Protein AF-A0A7U7B2Q6-F1 (afdb_monomer_lite)

Sequence (203 aa):
MRKTLVAILATLATSLSAAPVKAETFFMGTGMPSAMCVDVRGGGNDLILWNCHGGSNQQVSFNGYGPLMMNGRCVESQGEGQSLVVQTCDPNKKSQKWAMRGGQVNNEEGWCMDVKGQADRAGSQIIAWKCHGGTNQKFRKGQMQSVGSLPADVQQKAAAINQRLASSGGNVVAMGGANVVAMGGANVIAIGGANVIAMGGAN

Radius of gyration: 25.07 Å; chains: 1; bounding box: 52×36×100 Å

Foldseek 3Di:
DDDDDDDDDDDPPDDPPDDPDFFDKFWKFFLDPLRFTFFQPPPFWFTWGDHDDPDQRRIWGHDQWFFTDGPNFGFFAPDAPDTTTGHHDDRPDQRRIWHADPQWIATSVQWTFFFPPPPSDGPTTTHTHHDDPDRRRGIDGHGPPPLVVDPPVSVVVVVPPVADEAEACGEEEAEAPGEYEYEANYEYHYHHPYHYHYPDNYD

Secondary structure (DSSP, 8-state):
-----------------PPP-PPPEEEEEESSTT-PEEEEGGGSSBEEEE-----GGGEEE--SEEE-EETTEEEEE-STTPBEEEE---TT-GGGEEEEETTEEEETTSEEEEEGGG--STTPBEEEEE----GGG-EEEE----GGGS-HHHHHHHHTTTS-EE-TT-EEEEETT-EEEE-TT-EEEEESS-EEEE-SS--

Structure (mmCIF, N/CA/C/O backbone):
data_AF-A0A7U7B2Q6-F1
#
_entry.id   AF-A0A7U7B2Q6-F1
#
loop_
_atom_site.group_PDB
_atom_site.id
_atom_site.type_symbol
_atom_site.label_atom_id
_atom_site.label_alt_id
_atom_site.label_comp_id
_atom_site.label_asym_id
_atom_site.label_entity_id
_atom_site.label_seq_id
_atom_site.pdbx_PDB_ins_code
_atom_site.Cartn_x
_atom_site.Cartn_y
_atom_site.Cartn_z
_atom_site.occupancy
_atom_site.B_iso_or_equiv
_atom_site.auth_seq_id
_atom_site.auth_comp_id
_atom_site.auth_asym_id
_atom_site.auth_atom_id
_atom_site.pdbx_PDB_model_num
ATOM 1 N N . MET A 1 1 ? 6.693 -21.923 76.724 1.00 42.06 1 MET A N 1
ATOM 2 C CA . MET A 1 1 ? 5.647 -21.555 75.744 1.00 42.06 1 MET A CA 1
ATOM 3 C C . MET A 1 1 ? 6.329 -20.835 74.581 1.00 42.06 1 MET A C 1
ATOM 5 O O . MET A 1 1 ? 6.808 -19.725 74.769 1.00 42.06 1 MET A O 1
ATOM 9 N N . ARG A 1 2 ? 6.519 -21.511 73.438 1.00 42.12 2 ARG A N 1
ATOM 10 C CA . ARG A 1 2 ? 7.213 -20.968 72.253 1.00 42.12 2 ARG A CA 1
ATOM 11 C C . ARG A 1 2 ? 6.249 -20.058 71.480 1.00 42.12 2 ARG A C 1
ATOM 13 O O . ARG A 1 2 ? 5.172 -20.511 71.115 1.00 42.12 2 ARG A O 1
ATOM 20 N N . LYS A 1 3 ? 6.622 -18.793 71.263 1.00 43.06 3 LYS A N 1
ATOM 21 C CA . LYS A 1 3 ? 5.875 -17.849 70.417 1.00 43.06 3 LYS A CA 1
ATOM 22 C C . LYS A 1 3 ? 6.228 -18.119 68.952 1.00 43.06 3 LYS A C 1
ATOM 24 O O . LYS A 1 3 ? 7.378 -17.933 68.566 1.00 43.06 3 LYS A O 1
ATOM 29 N N . THR A 1 4 ? 5.264 -18.568 68.158 1.00 46.06 4 THR A N 1
ATOM 30 C CA . THR A 1 4 ? 5.422 -18.760 66.711 1.00 46.06 4 THR A CA 1
ATOM 31 C C . THR A 1 4 ? 5.170 -17.422 66.011 1.00 46.06 4 THR A C 1
ATOM 33 O O . THR A 1 4 ? 4.058 -16.903 66.059 1.00 46.06 4 THR A O 1
ATOM 36 N N . LEU A 1 5 ? 6.202 -16.836 65.400 1.00 45.03 5 LEU A N 1
ATOM 37 C CA . LEU A 1 5 ? 6.083 -15.672 64.518 1.00 45.03 5 LEU A CA 1
ATOM 38 C C . LEU A 1 5 ? 5.730 -16.168 63.110 1.00 45.03 5 LEU A C 1
ATOM 40 O O . LEU A 1 5 ? 6.502 -16.910 62.508 1.00 45.03 5 LEU A O 1
ATOM 44 N N . VAL A 1 6 ? 4.566 -15.772 62.596 1.00 46.66 6 VAL A N 1
ATOM 45 C CA . VAL A 1 6 ? 4.165 -15.996 61.199 1.00 46.66 6 VAL A CA 1
ATOM 46 C C . VAL A 1 6 ? 4.630 -14.789 60.387 1.00 46.66 6 VAL A C 1
ATOM 48 O O . VAL A 1 6 ? 4.131 -13.683 60.582 1.00 46.66 6 VAL A O 1
ATOM 51 N N . ALA A 1 7 ? 5.607 -14.984 59.502 1.00 45.94 7 ALA A N 1
ATOM 52 C CA . ALA A 1 7 ? 6.037 -13.966 58.550 1.00 45.94 7 ALA A CA 1
ATOM 53 C C . ALA A 1 7 ? 5.070 -13.947 57.356 1.00 45.94 7 ALA A C 1
ATOM 55 O O . ALA A 1 7 ? 4.974 -14.922 56.612 1.00 45.94 7 ALA A O 1
ATOM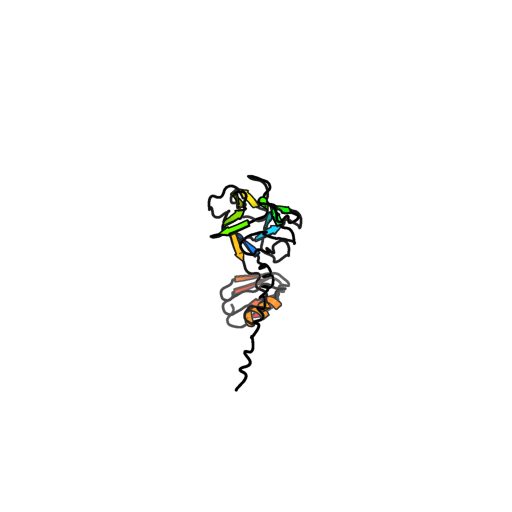 56 N N . ILE A 1 8 ? 4.343 -12.845 57.181 1.00 49.25 8 ILE A N 1
ATOM 57 C CA . ILE A 1 8 ? 3.495 -12.607 56.010 1.00 49.25 8 ILE A CA 1
ATOM 58 C C . ILE A 1 8 ? 4.410 -12.120 54.878 1.00 49.25 8 ILE A C 1
ATOM 60 O O . ILE A 1 8 ? 4.886 -10.986 54.911 1.00 49.25 8 ILE A O 1
ATOM 64 N N . LEU A 1 9 ? 4.686 -12.977 53.889 1.00 46.19 9 LEU A N 1
ATOM 65 C CA . LEU A 1 9 ? 5.336 -12.565 52.642 1.00 46.19 9 LEU A CA 1
ATOM 66 C C . LEU A 1 9 ? 4.317 -11.817 51.772 1.00 46.19 9 LEU A C 1
ATOM 68 O O . LEU A 1 9 ? 3.414 -12.427 51.203 1.00 46.19 9 LEU A O 1
ATOM 72 N N . ALA A 1 10 ? 4.472 -10.501 51.641 1.00 52.06 10 ALA A N 1
ATOM 73 C CA . ALA A 1 10 ? 3.787 -9.731 50.609 1.00 52.06 10 ALA A CA 1
ATOM 74 C C . ALA A 1 10 ? 4.483 -9.973 49.259 1.00 52.06 10 ALA A C 1
ATOM 76 O O . ALA A 1 10 ? 5.612 -9.534 49.042 1.00 52.06 10 ALA A O 1
ATOM 77 N N . THR A 1 11 ? 3.826 -10.682 48.343 1.00 54.38 11 THR A N 1
ATOM 78 C CA . THR A 1 11 ? 4.283 -10.805 46.954 1.00 54.38 11 THR A CA 1
ATOM 79 C C . THR A 1 11 ? 4.005 -9.498 46.213 1.00 54.38 11 THR A C 1
ATOM 81 O O . THR A 1 11 ? 2.849 -9.188 45.925 1.00 54.38 11 THR A O 1
ATOM 84 N N . LEU A 1 12 ? 5.050 -8.728 45.892 1.00 54.94 12 LEU A N 1
ATOM 85 C CA . LEU A 1 12 ? 4.952 -7.638 44.920 1.00 54.94 12 LEU A CA 1
ATOM 86 C C . LEU A 1 12 ? 4.649 -8.243 43.541 1.00 54.94 12 LEU A C 1
ATOM 88 O O . LEU A 1 12 ? 5.517 -8.862 42.929 1.00 54.94 12 LEU A O 1
ATOM 92 N N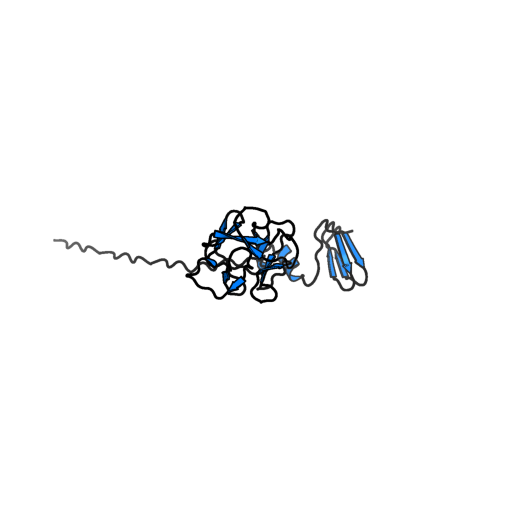 . ALA A 1 13 ? 3.429 -8.053 43.043 1.00 55.31 13 ALA A N 1
ATOM 93 C CA . ALA A 1 13 ? 3.125 -8.274 41.637 1.00 55.31 13 ALA A CA 1
ATOM 94 C C . ALA A 1 13 ? 3.753 -7.130 40.829 1.00 55.31 13 ALA A C 1
ATOM 96 O O . ALA A 1 13 ? 3.220 -6.022 40.777 1.00 55.31 13 ALA A O 1
ATOM 97 N N . THR A 1 14 ? 4.915 -7.373 40.228 1.00 50.97 14 THR A N 1
ATOM 98 C CA . THR A 1 14 ? 5.485 -6.477 39.223 1.00 50.97 14 THR A CA 1
ATOM 99 C C . THR A 1 14 ? 4.635 -6.573 37.960 1.00 50.97 14 THR A C 1
ATOM 101 O O . THR A 1 14 ? 4.609 -7.594 37.275 1.00 50.97 14 THR A O 1
ATOM 104 N N . SER A 1 15 ? 3.892 -5.511 37.648 1.00 55.03 15 SER A N 1
ATOM 105 C CA . SER A 1 15 ? 3.200 -5.396 36.370 1.00 55.03 15 SER A CA 1
ATOM 106 C C . SER A 1 15 ? 4.241 -5.327 35.248 1.00 55.03 15 SER A C 1
ATOM 108 O O . SER A 1 15 ? 4.988 -4.356 35.126 1.00 55.03 15 SER A O 1
ATOM 110 N N . LEU A 1 16 ? 4.306 -6.363 34.407 1.00 52.38 16 LEU A N 1
ATOM 111 C CA . LEU A 1 16 ? 5.013 -6.276 33.131 1.00 52.38 16 LEU A CA 1
ATOM 112 C C . LEU A 1 16 ? 4.216 -5.331 32.224 1.00 52.38 16 LEU A C 1
ATOM 114 O O . LEU A 1 16 ? 3.265 -5.740 31.561 1.00 52.38 16 LEU A O 1
ATOM 118 N N . SER A 1 17 ? 4.591 -4.053 32.195 1.00 51.62 17 SER A N 1
ATOM 119 C CA . SER A 1 17 ? 4.166 -3.162 31.120 1.00 51.62 17 SER A CA 1
ATOM 120 C C . SER A 1 17 ? 4.875 -3.615 29.847 1.00 51.62 17 SER A C 1
ATOM 122 O O . SER A 1 17 ? 6.081 -3.412 29.704 1.00 51.62 17 SER A O 1
ATOM 124 N N . ALA A 1 18 ? 4.147 -4.248 28.926 1.00 50.91 18 ALA A N 1
ATOM 125 C CA . ALA A 1 18 ? 4.669 -4.518 27.594 1.00 50.91 18 ALA A CA 1
ATOM 126 C C . ALA A 1 18 ? 5.055 -3.177 26.954 1.00 50.91 18 ALA A C 1
ATOM 128 O O . ALA A 1 18 ? 4.214 -2.286 26.813 1.00 50.91 18 ALA A O 1
ATOM 129 N N . ALA A 1 19 ? 6.333 -3.008 26.609 1.00 48.50 19 ALA A N 1
ATOM 130 C CA . ALA A 1 19 ? 6.756 -1.874 25.802 1.00 48.50 19 ALA A CA 1
ATOM 131 C C . ALA A 1 19 ? 5.915 -1.850 24.511 1.00 48.50 19 ALA A C 1
ATOM 133 O O . ALA A 1 19 ? 5.613 -2.922 23.974 1.00 48.50 19 ALA A O 1
ATOM 134 N N . PRO A 1 20 ? 5.517 -0.670 24.003 1.00 52.53 20 PRO A N 1
ATOM 135 C CA . PRO A 1 20 ? 4.779 -0.602 22.753 1.00 52.53 20 PRO A CA 1
ATOM 1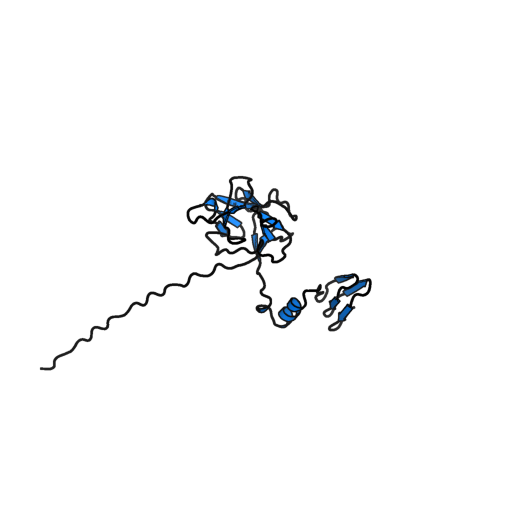36 C C . PRO A 1 20 ? 5.612 -1.274 21.658 1.00 52.53 20 PRO A C 1
ATOM 138 O O . PRO A 1 20 ? 6.744 -0.867 21.390 1.00 52.53 20 PRO A O 1
ATOM 141 N N . VAL A 1 21 ? 5.066 -2.329 21.046 1.00 52.72 21 VAL A N 1
ATOM 142 C CA . VAL A 1 21 ? 5.698 -2.977 19.895 1.00 52.72 21 VAL A CA 1
ATOM 143 C C . VAL A 1 21 ? 5.775 -1.925 18.796 1.00 52.72 21 VAL A C 1
ATOM 145 O O . VAL A 1 21 ? 4.751 -1.470 18.285 1.00 52.72 21 VAL A O 1
ATOM 148 N N . LYS A 1 22 ? 6.993 -1.486 18.474 1.00 55.16 22 LYS A N 1
ATOM 149 C CA . LYS A 1 22 ? 7.236 -0.536 17.390 1.00 55.16 22 LYS A CA 1
ATOM 150 C C . LYS A 1 22 ? 6.683 -1.155 16.105 1.00 55.16 22 LYS A C 1
ATOM 152 O O . LYS A 1 22 ? 7.067 -2.268 15.757 1.00 55.16 22 LYS A O 1
ATOM 157 N N . ALA A 1 23 ? 5.764 -0.460 15.437 1.00 63.53 23 ALA A N 1
ATOM 158 C CA . ALA A 1 23 ? 5.159 -0.963 14.211 1.00 63.53 23 ALA A CA 1
ATOM 159 C C . ALA A 1 23 ? 6.249 -1.267 13.169 1.00 63.53 23 ALA A C 1
ATOM 161 O O . ALA A 1 23 ? 7.145 -0.451 12.939 1.00 63.53 23 ALA A O 1
ATOM 162 N N . GLU A 1 24 ? 6.174 -2.456 12.571 1.00 68.69 24 GLU A N 1
ATOM 163 C CA . GLU A 1 24 ? 7.106 -2.906 11.539 1.00 68.69 24 GLU A CA 1
ATOM 164 C C . GLU A 1 24 ? 7.048 -1.949 10.342 1.00 68.69 24 GLU A C 1
ATOM 166 O O . GLU A 1 24 ? 5.960 -1.682 9.824 1.00 68.69 24 GLU A O 1
ATOM 171 N N . THR A 1 25 ? 8.209 -1.441 9.915 1.00 77.94 25 THR A N 1
ATOM 172 C CA . THR A 1 25 ? 8.339 -0.644 8.691 1.00 77.94 25 THR A CA 1
ATOM 173 C C . THR A 1 25 ? 8.780 -1.536 7.536 1.00 77.94 25 THR A C 1
ATOM 175 O O . THR A 1 25 ? 9.808 -2.207 7.625 1.00 77.94 25 THR A O 1
ATOM 178 N N . PHE A 1 26 ? 8.027 -1.527 6.441 1.00 83.94 26 PHE A N 1
ATOM 179 C CA . PHE A 1 26 ? 8.250 -2.369 5.267 1.00 83.94 26 PHE A CA 1
ATOM 180 C C . PHE A 1 26 ? 7.765 -1.664 3.987 1.00 83.94 26 PHE A C 1
ATOM 182 O O . PHE A 1 26 ? 7.088 -0.641 4.053 1.00 83.94 26 PHE A O 1
ATOM 189 N N . PHE A 1 27 ? 8.084 -2.204 2.811 1.00 86.31 27 PHE A N 1
ATOM 190 C CA . PHE A 1 27 ? 7.482 -1.768 1.546 1.00 86.31 27 PHE A CA 1
ATOM 191 C C . PHE A 1 27 ? 6.239 -2.591 1.257 1.00 86.31 27 PHE A C 1
ATOM 193 O O . PHE A 1 27 ? 6.279 -3.811 1.355 1.00 86.31 27 PHE A O 1
ATOM 200 N N . MET A 1 28 ? 5.133 -1.978 0.856 1.00 92.75 28 MET A N 1
ATOM 201 C CA . MET A 1 28 ? 3.96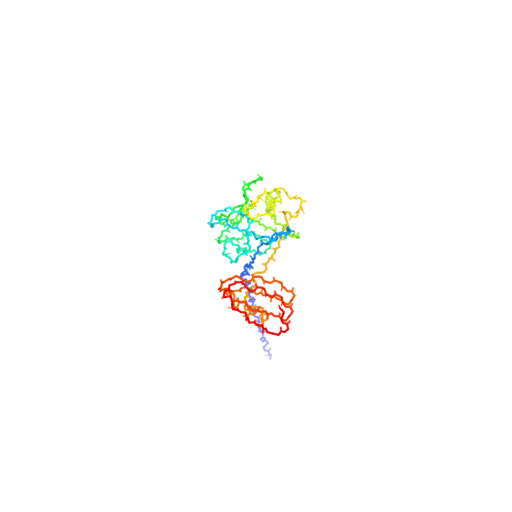6 -2.749 0.430 1.00 92.75 28 MET A CA 1
ATOM 202 C C . MET A 1 28 ? 3.985 -2.916 -1.086 1.00 92.75 28 MET A C 1
ATOM 204 O O . MET A 1 28 ? 3.737 -1.961 -1.810 1.00 92.75 28 MET A O 1
ATOM 208 N N . GLY A 1 29 ? 4.288 -4.121 -1.565 1.00 91.56 29 GLY A N 1
ATOM 209 C CA . GLY A 1 29 ? 4.257 -4.449 -2.992 1.00 91.56 29 GLY A CA 1
ATOM 210 C C . GLY A 1 29 ? 2.905 -5.018 -3.412 1.00 91.56 29 GLY A C 1
ATOM 211 O O . GLY A 1 29 ? 2.234 -5.671 -2.607 1.00 91.56 29 GLY A O 1
ATOM 212 N N . THR A 1 30 ? 2.513 -4.838 -4.671 1.00 92.94 30 THR A N 1
ATOM 213 C CA . THR A 1 30 ? 1.331 -5.517 -5.221 1.00 92.94 30 THR A CA 1
ATOM 214 C C . THR A 1 30 ? 1.578 -7.019 -5.400 1.00 92.94 30 THR A C 1
ATOM 216 O O . THR A 1 30 ? 2.711 -7.504 -5.528 1.00 92.94 30 THR A O 1
ATOM 219 N N . GLY A 1 31 ? 0.486 -7.778 -5.412 1.00 86.00 31 GLY A N 1
ATOM 220 C CA . GLY A 1 31 ? 0.419 -9.175 -5.833 1.00 86.00 31 GLY A CA 1
ATOM 221 C C . GLY A 1 31 ? 0.223 -9.340 -7.343 1.00 86.00 31 GLY A C 1
ATOM 222 O O . GLY A 1 31 ? -0.025 -10.453 -7.795 1.00 86.00 31 GLY A O 1
ATOM 223 N N . MET A 1 32 ? 0.307 -8.252 -8.115 1.00 87.75 32 MET A N 1
ATOM 224 C CA . MET A 1 32 ? 0.298 -8.275 -9.579 1.00 87.75 32 MET A CA 1
ATOM 225 C C . MET A 1 32 ? 1.718 -8.512 -10.130 1.00 87.75 32 MET A C 1
ATOM 227 O O . MET A 1 32 ? 2.687 -8.348 -9.379 1.00 87.75 32 MET A O 1
ATOM 231 N N . PRO A 1 33 ? 1.868 -8.900 -11.414 1.00 82.75 33 PRO A N 1
ATOM 232 C CA . PRO A 1 33 ? 3.166 -9.239 -11.999 1.00 82.75 33 PRO A CA 1
ATOM 233 C C . PRO A 1 33 ? 4.247 -8.164 -11.852 1.00 82.75 33 PRO A C 1
ATOM 235 O O . PRO A 1 33 ? 5.398 -8.517 -11.605 1.00 82.75 33 PRO A O 1
ATOM 238 N N . SER A 1 34 ? 3.901 -6.874 -11.948 1.00 80.44 34 SER A N 1
ATOM 239 C CA . SER A 1 34 ? 4.885 -5.790 -11.799 1.00 80.44 34 SER A CA 1
ATOM 240 C C . SER A 1 34 ? 5.535 -5.727 -10.416 1.00 80.44 34 SER A C 1
ATOM 242 O O . SER A 1 34 ? 6.629 -5.179 -10.285 1.00 80.44 34 SER A O 1
ATOM 244 N N . ALA A 1 35 ? 4.849 -6.234 -9.382 1.00 84.38 35 ALA A N 1
ATOM 245 C CA . ALA A 1 35 ? 5.253 -6.139 -7.984 1.00 84.38 35 ALA A CA 1
ATOM 246 C C . ALA A 1 35 ? 5.548 -4.707 -7.486 1.00 84.38 35 ALA A C 1
ATOM 248 O O . ALA A 1 35 ? 6.254 -4.552 -6.488 1.00 84.38 35 ALA A O 1
ATOM 249 N N . MET A 1 36 ? 5.030 -3.670 -8.157 1.00 84.44 36 MET A N 1
ATOM 250 C CA . MET A 1 36 ? 5.285 -2.272 -7.791 1.00 84.44 36 MET A CA 1
ATOM 251 C C . MET A 1 36 ? 4.847 -1.947 -6.362 1.00 84.44 36 MET A C 1
ATOM 253 O O . MET A 1 36 ? 3.975 -2.602 -5.788 1.00 84.44 36 MET A O 1
ATOM 257 N N . CYS A 1 37 ? 5.445 -0.898 -5.807 1.00 93.62 37 CYS A N 1
ATOM 258 C CA . CYS A 1 37 ? 5.212 -0.471 -4.440 1.00 93.62 37 CYS A CA 1
ATOM 259 C C . CYS A 1 37 ? 4.044 0.513 -4.346 1.00 93.62 37 CYS A C 1
ATOM 261 O O . CYS A 1 37 ? 3.850 1.357 -5.222 1.00 93.62 37 CYS A O 1
ATOM 263 N N . VAL A 1 38 ? 3.297 0.416 -3.247 1.00 97.38 38 VAL A N 1
ATOM 264 C CA . VAL A 1 38 ? 2.406 1.475 -2.773 1.00 97.38 38 VAL A CA 1
ATOM 265 C C . VAL A 1 38 ? 3.262 2.692 -2.428 1.00 97.38 38 VAL A C 1
ATOM 267 O O . VAL A 1 38 ? 4.225 2.589 -1.668 1.00 97.38 38 VAL A O 1
ATOM 270 N N . ASP A 1 39 ? 2.916 3.837 -3.004 1.00 96.31 39 ASP A N 1
ATOM 271 C CA . ASP A 1 39 ? 3.691 5.073 -2.945 1.00 96.31 39 ASP A CA 1
ATOM 272 C C . ASP A 1 39 ? 2.756 6.270 -2.729 1.00 96.31 39 ASP A C 1
ATOM 274 O O . ASP A 1 39 ? 1.701 6.368 -3.360 1.00 96.31 39 ASP A O 1
ATOM 278 N N . VAL A 1 40 ? 3.137 7.185 -1.837 1.00 97.94 40 VAL A N 1
ATOM 279 C CA . VAL A 1 40 ? 2.487 8.493 -1.707 1.00 97.94 40 VAL A CA 1
ATOM 280 C C . VAL A 1 40 ? 3.039 9.430 -2.780 1.00 97.94 40 VAL A C 1
ATOM 282 O O . VAL A 1 40 ? 4.180 9.901 -2.683 1.00 97.94 40 VAL A O 1
ATOM 285 N N . ARG A 1 41 ? 2.204 9.747 -3.778 1.00 95.62 41 ARG A N 1
ATOM 286 C CA . ARG A 1 41 ? 2.589 10.495 -4.983 1.00 95.62 41 ARG A CA 1
ATOM 287 C C . ARG A 1 41 ? 3.259 11.822 -4.629 1.00 95.62 41 ARG A C 1
ATOM 289 O O . ARG A 1 41 ? 2.596 12.745 -4.162 1.00 95.62 41 ARG A O 1
ATOM 296 N N . GLY A 1 42 ? 4.557 11.941 -4.917 1.00 85.00 42 GLY A N 1
ATOM 297 C CA . GLY A 1 42 ? 5.305 13.204 -4.823 1.00 85.00 42 GLY A CA 1
ATOM 298 C C . GLY A 1 42 ? 5.233 13.891 -3.453 1.00 85.00 42 GLY A C 1
ATOM 299 O O . GLY A 1 42 ? 5.322 15.112 -3.392 1.00 85.00 42 GLY A O 1
ATOM 300 N N . GLY A 1 43 ? 5.001 13.138 -2.370 1.00 77.25 43 GLY A N 1
ATOM 301 C CA . GLY A 1 43 ? 4.798 13.700 -1.028 1.00 77.25 43 GLY A CA 1
ATOM 302 C C . GLY A 1 43 ? 3.448 14.400 -0.811 1.00 77.25 43 GLY A C 1
ATOM 303 O O . GLY A 1 43 ? 3.259 15.030 0.227 1.00 77.25 43 GLY A O 1
ATOM 304 N N . GLY A 1 44 ? 2.517 14.290 -1.763 1.00 92.69 44 GLY A N 1
ATOM 305 C CA . GLY A 1 44 ? 1.131 14.729 -1.623 1.00 92.69 44 GLY A CA 1
ATOM 306 C C . GLY A 1 44 ? 0.311 13.791 -0.733 1.00 92.69 44 GLY A C 1
ATOM 307 O O . GLY A 1 44 ? 0.807 13.242 0.249 1.00 92.69 44 GLY A O 1
ATOM 308 N N . ASN A 1 45 ? -0.966 13.608 -1.075 1.00 97.00 45 ASN A N 1
ATOM 309 C CA . ASN A 1 45 ? -1.868 12.766 -0.286 1.00 97.00 45 ASN A CA 1
ATOM 310 C C . ASN A 1 45 ? -2.223 11.450 -0.982 1.00 97.00 45 ASN A C 1
ATOM 312 O O . ASN A 1 45 ? -2.464 10.473 -0.290 1.00 97.00 45 ASN A O 1
ATOM 316 N N . ASP A 1 46 ? -2.265 11.396 -2.313 1.00 97.69 46 ASP A N 1
ATOM 317 C CA . ASP A 1 46 ? -2.756 10.220 -3.041 1.00 97.69 46 ASP A CA 1
ATOM 318 C C . ASP A 1 46 ? -1.796 9.029 -3.004 1.00 97.69 46 ASP A C 1
ATOM 320 O O . ASP A 1 46 ? -0.591 9.176 -3.232 1.00 97.69 46 ASP A O 1
ATOM 324 N N . LEU A 1 47 ? -2.361 7.835 -2.817 1.00 98.44 47 LEU A N 1
ATOM 325 C CA . LEU A 1 47 ? -1.660 6.573 -3.014 1.00 98.44 47 LEU A CA 1
ATOM 326 C C . LEU A 1 47 ? -1.700 6.145 -4.486 1.00 98.44 47 LEU A C 1
ATOM 328 O O . LEU A 1 47 ? -2.747 6.121 -5.142 1.00 98.44 47 LEU A O 1
ATOM 332 N N . ILE A 1 48 ? -0.541 5.736 -4.987 1.00 98.38 48 ILE A N 1
ATOM 333 C CA . ILE A 1 48 ? -0.347 5.196 -6.331 1.00 98.38 48 ILE A CA 1
ATOM 334 C C . ILE A 1 48 ? 0.551 3.962 -6.305 1.00 98.38 48 ILE A C 1
ATOM 336 O O . ILE A 1 48 ? 1.208 3.670 -5.308 1.00 98.38 48 ILE A O 1
ATOM 340 N N . LEU A 1 49 ? 0.620 3.268 -7.439 1.00 96.81 49 LEU A N 1
ATOM 341 C CA . LEU A 1 49 ? 1.728 2.374 -7.740 1.00 96.81 49 LEU A CA 1
ATOM 342 C C . LEU A 1 49 ? 2.922 3.144 -8.275 1.00 96.81 49 LEU A C 1
ATOM 344 O O . LEU A 1 49 ? 2.785 3.974 -9.178 1.00 96.81 49 LEU A O 1
ATOM 348 N N . TRP A 1 50 ? 4.102 2.807 -7.778 1.00 92.94 50 TRP A N 1
ATOM 349 C CA . TRP A 1 50 ? 5.350 3.320 -8.313 1.00 92.94 50 TRP A CA 1
ATOM 350 C C . TRP A 1 50 ? 6.473 2.291 -8.204 1.00 92.94 50 TRP A C 1
ATOM 352 O O . TRP A 1 50 ? 6.400 1.331 -7.432 1.00 92.94 50 TRP A O 1
ATOM 362 N N . ASN A 1 51 ? 7.531 2.494 -8.987 1.00 84.88 51 ASN A N 1
ATOM 363 C CA . ASN A 1 51 ? 8.734 1.675 -8.890 1.00 84.88 51 ASN A CA 1
ATOM 364 C C . ASN A 1 51 ? 9.269 1.728 -7.457 1.00 84.88 51 ASN A C 1
ATOM 366 O O . ASN A 1 51 ? 9.405 2.812 -6.893 1.00 84.88 51 ASN A O 1
ATOM 370 N N . CYS A 1 52 ? 9.581 0.574 -6.877 1.00 83.06 52 CYS A N 1
ATOM 371 C CA . CYS A 1 52 ? 10.157 0.504 -5.541 1.00 83.06 52 CYS A CA 1
ATOM 372 C C . CYS A 1 52 ? 11.550 1.156 -5.541 1.00 83.06 52 CYS A C 1
ATOM 374 O O . CYS A 1 52 ? 12.431 0.719 -6.280 1.00 83.06 52 CYS A O 1
ATOM 376 N N . HIS A 1 53 ? 11.749 2.206 -4.744 1.00 77.62 53 HIS A N 1
ATOM 377 C CA . HIS A 1 53 ? 13.001 2.981 -4.692 1.00 77.62 53 HIS A CA 1
ATOM 378 C C . HIS A 1 53 ? 13.510 3.251 -3.276 1.00 77.62 53 HIS A C 1
ATOM 380 O O . HIS A 1 53 ? 14.626 3.731 -3.110 1.00 77.62 53 HIS A O 1
ATOM 386 N N . GLY A 1 54 ? 12.735 2.913 -2.249 1.00 78.12 54 GLY A N 1
ATOM 387 C CA . GLY A 1 54 ? 13.200 2.981 -0.867 1.00 78.12 54 GLY A CA 1
ATOM 388 C C . GLY A 1 54 ? 12.918 4.286 -0.128 1.00 78.12 54 GLY A C 1
ATOM 389 O O . GLY A 1 54 ? 13.133 4.365 1.086 1.00 78.12 54 GLY A O 1
ATOM 390 N N . GLY A 1 55 ? 12.404 5.295 -0.831 1.00 79.06 55 GLY A N 1
ATOM 391 C CA . GLY A 1 55 ? 12.044 6.583 -0.251 1.00 79.06 55 GLY A CA 1
ATOM 392 C C . GLY A 1 55 ? 10.995 6.464 0.855 1.00 79.06 55 GLY A C 1
ATOM 393 O O . GLY A 1 55 ? 10.193 5.528 0.893 1.00 79.06 55 GLY A O 1
ATOM 394 N N . SER A 1 56 ? 10.986 7.438 1.767 1.00 84.06 56 SER A N 1
ATOM 395 C CA . SER A 1 56 ? 10.071 7.464 2.918 1.00 84.06 56 SER A CA 1
ATOM 396 C C . SER A 1 56 ? 8.595 7.416 2.514 1.00 84.06 56 SER A C 1
ATOM 398 O O . SER A 1 56 ? 7.780 6.840 3.231 1.00 84.06 56 SER A O 1
ATOM 400 N N . ASN A 1 57 ? 8.263 7.933 1.329 1.00 85.38 57 ASN A N 1
ATOM 401 C CA . ASN A 1 57 ? 6.922 7.905 0.748 1.00 85.38 57 ASN A CA 1
ATOM 402 C C . ASN A 1 57 ? 6.466 6.513 0.270 1.00 85.38 57 ASN A C 1
ATOM 404 O O . ASN A 1 57 ? 5.331 6.388 -0.174 1.00 85.38 57 ASN A O 1
ATOM 408 N N . GLN A 1 58 ? 7.307 5.480 0.380 1.00 92.12 58 GLN A N 1
ATOM 409 C CA . GLN A 1 58 ? 6.960 4.069 0.147 1.00 92.12 58 GLN A CA 1
ATOM 410 C C . GLN A 1 58 ? 7.057 3.214 1.415 1.00 92.12 58 GLN A C 1
ATOM 412 O O . GLN A 1 58 ? 6.744 2.022 1.396 1.00 92.12 58 GLN A O 1
ATOM 417 N N . GLN A 1 59 ? 7.514 3.803 2.521 1.00 89.38 59 GLN A N 1
ATOM 418 C CA . GLN A 1 59 ? 7.689 3.095 3.780 1.00 89.38 59 GLN A CA 1
ATOM 419 C C . GLN A 1 59 ? 6.350 3.017 4.507 1.00 89.38 59 GLN A C 1
ATOM 421 O O . GLN A 1 59 ? 5.806 4.023 4.966 1.00 89.38 59 GLN A O 1
ATOM 426 N N . VAL A 1 60 ? 5.827 1.800 4.609 1.00 92.88 60 VAL A N 1
ATOM 427 C CA . VAL A 1 60 ? 4.595 1.480 5.322 1.00 92.88 60 VAL A CA 1
ATOM 428 C C . VAL A 1 60 ? 4.942 1.039 6.733 1.00 92.88 60 VAL A C 1
ATOM 430 O O . VAL A 1 60 ? 5.727 0.115 6.913 1.00 92.88 60 VAL A O 1
ATOM 433 N N . SER A 1 61 ? 4.328 1.667 7.730 1.00 91.88 61 SER A N 1
ATOM 434 C CA . SER A 1 61 ? 4.368 1.230 9.122 1.00 91.88 61 SER A CA 1
ATOM 435 C C . SER A 1 61 ? 3.010 0.653 9.505 1.00 91.88 61 SER A C 1
ATOM 437 O O . SER A 1 61 ? 2.002 1.364 9.484 1.00 91.88 61 SER A O 1
ATOM 439 N N . PHE A 1 62 ? 2.957 -0.652 9.784 1.00 92.00 62 PHE A N 1
ATOM 440 C CA . PHE A 1 62 ? 1.686 -1.339 10.023 1.00 92.00 62 PHE A CA 1
ATOM 441 C C . PHE A 1 62 ? 1.841 -2.627 10.840 1.00 92.00 62 PHE A C 1
ATOM 443 O O . PHE A 1 62 ? 2.604 -3.524 10.482 1.00 92.00 62 PHE A O 1
ATOM 450 N N . ASN A 1 63 ? 1.048 -2.763 11.906 1.00 85.94 63 ASN A N 1
ATOM 451 C CA . ASN A 1 63 ? 1.121 -3.891 12.842 1.00 85.94 63 ASN A CA 1
ATOM 452 C C . ASN A 1 63 ? 0.092 -5.006 12.549 1.00 85.94 63 ASN A C 1
ATOM 454 O O . ASN A 1 63 ? -0.367 -5.701 13.449 1.00 85.94 63 ASN A O 1
ATOM 458 N N . GLY A 1 64 ? -0.332 -5.148 11.287 1.00 86.44 64 GLY A N 1
ATOM 459 C CA . GLY A 1 64 ? -1.299 -6.166 10.842 1.00 86.44 64 GLY A CA 1
ATOM 460 C C . GLY A 1 64 ? -2.771 -5.808 11.085 1.00 86.44 64 GLY A C 1
ATOM 461 O O . GLY A 1 64 ? -3.635 -6.250 10.324 1.00 86.44 64 GLY A O 1
ATOM 462 N N . TYR A 1 65 ? -3.042 -4.962 12.080 1.00 93.62 65 TYR A N 1
ATOM 463 C CA . TYR A 1 65 ? -4.324 -4.300 12.303 1.00 93.62 65 TYR A CA 1
ATOM 464 C C . TYR A 1 65 ? -4.125 -2.886 12.880 1.00 93.62 65 TYR A C 1
ATOM 466 O O . TYR A 1 65 ? -3.162 -2.643 13.609 1.00 93.62 65 TYR A O 1
ATOM 474 N N . GLY A 1 66 ? -5.042 -1.967 12.568 1.00 95.25 66 GLY A N 1
ATOM 475 C CA . GLY A 1 66 ? -5.054 -0.592 13.071 1.00 95.25 66 GLY A CA 1
ATOM 476 C C . GLY A 1 66 ? -4.630 0.428 12.007 1.00 95.25 66 GLY A C 1
ATOM 477 O O . GLY A 1 66 ? -4.907 0.213 10.826 1.00 95.25 66 GLY A O 1
ATOM 478 N N . PRO A 1 67 ? -3.996 1.552 12.384 1.00 96.50 67 PRO A N 1
ATOM 479 C CA . PRO A 1 67 ? -3.563 2.549 11.412 1.00 96.50 67 PRO A CA 1
ATOM 480 C C . PRO A 1 67 ? -2.441 2.000 10.526 1.00 96.50 67 PRO A C 1
ATOM 482 O O . PRO A 1 67 ? -1.385 1.599 11.017 1.00 96.50 67 PRO A O 1
ATOM 485 N N . LEU A 1 68 ? -2.664 2.008 9.212 1.00 96.88 68 LEU A N 1
ATOM 486 C CA . LEU A 1 68 ? -1.622 1.796 8.209 1.00 96.88 68 LEU A CA 1
ATOM 487 C C . LEU A 1 68 ? -1.017 3.158 7.886 1.00 96.88 68 LEU A C 1
ATOM 489 O O . LEU A 1 68 ? -1.718 4.036 7.383 1.00 96.88 68 LEU A O 1
ATOM 493 N N . MET A 1 69 ? 0.261 3.353 8.209 1.00 96.06 69 MET A N 1
ATOM 494 C CA . MET A 1 69 ? 0.895 4.668 8.133 1.00 96.06 69 MET A CA 1
ATOM 495 C C . MET A 1 69 ? 1.940 4.756 7.025 1.00 96.06 69 MET A C 1
ATOM 497 O O . MET A 1 69 ? 2.730 3.835 6.840 1.00 96.06 69 MET A O 1
ATOM 501 N N . MET A 1 70 ? 1.985 5.899 6.346 1.00 95.19 70 MET A N 1
ATOM 502 C CA . MET A 1 70 ? 3.018 6.284 5.379 1.00 95.19 70 MET A CA 1
ATOM 503 C C . MET A 1 70 ? 3.323 7.774 5.563 1.00 95.19 70 MET A C 1
ATOM 505 O O . MET A 1 70 ? 2.407 8.562 5.787 1.00 95.19 70 MET A O 1
ATOM 509 N N . ASN A 1 71 ? 4.597 8.182 5.510 1.00 90.19 71 ASN A N 1
ATOM 510 C CA . ASN A 1 71 ? 5.014 9.571 5.788 1.00 90.19 71 ASN A CA 1
ATOM 511 C C . ASN A 1 71 ? 4.472 10.142 7.122 1.00 90.19 71 ASN A C 1
ATOM 513 O O . ASN A 1 71 ? 4.136 11.321 7.215 1.00 90.19 71 ASN A O 1
ATOM 517 N N . GLY A 1 72 ? 4.338 9.305 8.158 1.00 91.56 72 GLY A N 1
ATOM 518 C CA . GLY A 1 72 ? 3.795 9.719 9.463 1.00 91.56 72 GLY A CA 1
ATOM 519 C C . GLY A 1 72 ? 2.296 10.052 9.462 1.00 91.56 72 GLY A C 1
ATOM 520 O O . GLY A 1 72 ? 1.797 10.625 10.426 1.00 91.56 72 GLY A O 1
ATOM 521 N N . ARG A 1 73 ? 1.578 9.710 8.388 1.00 96.44 73 ARG A N 1
ATOM 522 C CA . ARG A 1 73 ? 0.144 9.954 8.193 1.00 96.44 73 ARG A CA 1
ATOM 523 C C . ARG A 1 73 ? -0.582 8.637 7.947 1.00 96.44 73 ARG A C 1
ATOM 525 O O . ARG A 1 73 ? 0.023 7.669 7.491 1.00 96.44 73 ARG A O 1
ATOM 532 N N . CYS A 1 74 ? -1.870 8.592 8.256 1.00 98.06 74 CYS A N 1
ATOM 533 C CA . CYS A 1 74 ? -2.678 7.382 8.178 1.00 98.06 74 CYS A CA 1
ATOM 534 C C . CYS A 1 74 ? -3.354 7.272 6.817 1.00 98.06 74 CYS A C 1
ATOM 536 O O . CYS A 1 74 ? -3.947 8.237 6.340 1.00 98.06 74 CYS A O 1
ATOM 538 N N . VAL A 1 75 ? -3.283 6.094 6.203 1.00 98.50 75 VAL A N 1
ATOM 539 C CA . VAL A 1 75 ? -4.032 5.794 4.984 1.00 98.50 75 VAL A CA 1
ATOM 540 C C . VAL A 1 75 ? -5.526 5.775 5.306 1.00 98.50 75 VAL A C 1
ATOM 542 O O . VAL A 1 75 ? -5.955 5.102 6.239 1.00 98.50 75 VAL A O 1
ATOM 545 N N . GLU A 1 76 ? -6.313 6.514 4.533 1.00 98.69 76 GLU A N 1
ATOM 546 C CA . GLU A 1 76 ? -7.742 6.751 4.728 1.00 98.69 76 GLU A CA 1
ATOM 547 C C . GLU A 1 76 ? -8.508 6.479 3.424 1.00 98.69 76 GLU A C 1
ATOM 549 O O . GLU A 1 76 ? -8.107 6.938 2.349 1.00 98.69 76 GLU A O 1
ATOM 554 N N . SER A 1 77 ? -9.634 5.767 3.512 1.00 98.56 77 SER A N 1
ATOM 555 C CA . SER A 1 77 ? -10.619 5.690 2.425 1.00 98.56 77 SER A CA 1
ATOM 556 C C . SER A 1 77 ? -11.487 6.945 2.355 1.00 98.56 77 SER A C 1
ATOM 558 O O . SER A 1 77 ? -11.940 7.443 3.379 1.00 98.56 77 SER A O 1
ATOM 560 N N . GLN A 1 78 ? -11.784 7.411 1.139 1.00 97.00 78 GLN A N 1
ATOM 561 C CA . GLN A 1 78 ? -12.666 8.567 0.888 1.00 97.00 78 GLN A CA 1
ATOM 562 C C . GLN A 1 78 ? -14.044 8.167 0.316 1.00 97.00 78 GLN A C 1
ATOM 564 O O . GLN A 1 78 ? -14.798 9.018 -0.148 1.00 97.00 78 GLN A O 1
ATOM 569 N N . GLY A 1 79 ? -14.375 6.871 0.325 1.00 95.69 79 GLY A N 1
ATOM 570 C CA . GLY A 1 79 ? -15.591 6.306 -0.273 1.00 95.69 79 GLY A CA 1
ATOM 571 C C . GLY A 1 79 ? -15.325 5.486 -1.539 1.00 95.69 79 GLY A C 1
ATOM 572 O O . GLY A 1 79 ? -14.195 5.404 -2.020 1.00 95.69 79 GLY A O 1
ATOM 573 N N . GLU A 1 80 ? -16.370 4.851 -2.073 1.00 97.69 80 GLU A N 1
ATOM 574 C CA . GLU A 1 80 ? -16.255 3.919 -3.203 1.00 97.69 80 GLU A CA 1
ATOM 575 C C . GLU A 1 80 ? -15.641 4.582 -4.447 1.00 97.69 80 GLU A C 1
ATOM 577 O O . GLU A 1 80 ? -16.086 5.636 -4.904 1.00 97.69 80 GLU A O 1
ATOM 582 N N . GLY A 1 81 ? -14.607 3.957 -5.013 1.00 97.69 81 GLY A N 1
ATOM 583 C CA . GLY A 1 81 ? -13.945 4.411 -6.238 1.00 97.69 81 GLY A CA 1
ATOM 584 C C . GLY A 1 81 ? -13.017 5.616 -6.067 1.00 97.69 81 GLY A C 1
ATOM 585 O O . GLY A 1 81 ? -12.336 5.988 -7.026 1.00 97.69 81 GLY A O 1
ATOM 586 N N . GLN A 1 82 ? -12.968 6.214 -4.874 1.00 98.50 82 GLN A N 1
ATOM 587 C CA . GLN A 1 82 ? -12.094 7.343 -4.567 1.00 98.50 82 GLN A CA 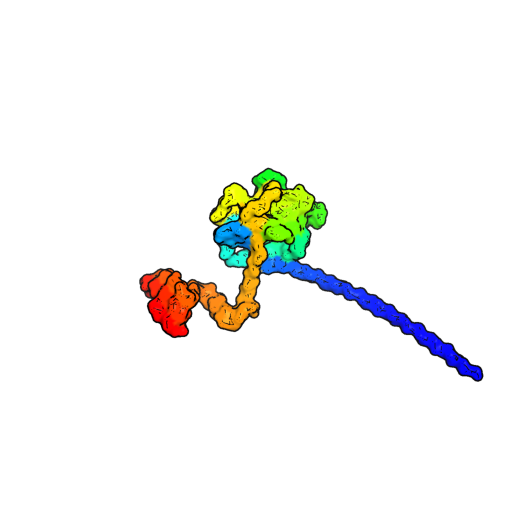1
ATOM 588 C C . GLN A 1 82 ? -10.672 6.877 -4.249 1.00 98.50 82 GLN A C 1
ATOM 590 O O . GLN A 1 82 ? -10.473 5.749 -3.790 1.00 98.50 82 GLN A O 1
ATOM 595 N N . SER A 1 83 ? -9.684 7.759 -4.463 1.00 97.81 83 SER A N 1
ATOM 596 C CA . SER A 1 83 ? -8.298 7.524 -4.034 1.00 97.81 83 SER A CA 1
ATOM 597 C C . SER A 1 83 ? -8.253 7.103 -2.569 1.00 97.81 83 SER A C 1
ATOM 599 O O . SER A 1 83 ? -8.915 7.709 -1.722 1.00 97.81 83 SER A O 1
ATOM 601 N N . LEU A 1 84 ? -7.387 6.141 -2.257 1.00 98.69 84 LEU A N 1
ATOM 602 C CA . LEU A 1 84 ? -6.824 6.101 -0.917 1.00 98.69 84 LEU A CA 1
ATOM 603 C C . LEU A 1 84 ? -5.833 7.245 -0.775 1.00 98.69 84 LEU A C 1
ATOM 605 O O . LEU A 1 84 ? -5.031 7.510 -1.673 1.00 98.69 84 LEU A O 1
ATOM 609 N N . VAL A 1 85 ? -5.895 7.915 0.366 1.00 98.50 85 VAL A N 1
ATOM 610 C CA . VAL A 1 85 ? -5.058 9.075 0.661 1.00 98.50 85 VAL A CA 1
ATOM 611 C C . VAL A 1 85 ? -4.386 8.920 2.014 1.00 98.50 85 VAL A C 1
ATOM 613 O O . VAL A 1 85 ? -4.910 8.231 2.881 1.00 98.50 85 VAL A O 1
ATOM 616 N N . VAL A 1 86 ? -3.258 9.585 2.236 1.00 98.44 86 VAL A N 1
ATOM 617 C CA . VAL A 1 86 ? -2.716 9.782 3.582 1.00 98.44 86 VAL A CA 1
ATOM 618 C C . VAL A 1 86 ? -3.304 11.037 4.224 1.00 98.44 86 VAL A C 1
ATOM 620 O O . VAL A 1 86 ? -3.315 12.115 3.629 1.00 98.44 86 VAL A O 1
ATOM 623 N N . GLN A 1 87 ? -3.786 10.911 5.459 1.00 97.88 87 GLN A N 1
ATOM 624 C CA . GLN A 1 87 ? -4.393 11.986 6.243 1.00 97.88 87 GLN A CA 1
ATOM 625 C C . GLN A 1 87 ? -3.849 12.034 7.670 1.00 97.88 87 GLN A C 1
ATOM 627 O O . GLN A 1 87 ? -3.127 11.143 8.117 1.00 97.88 87 GLN A O 1
ATOM 632 N N . THR A 1 88 ? -4.164 13.111 8.391 1.00 97.69 88 THR A N 1
ATOM 633 C CA . THR A 1 88 ? -3.897 13.180 9.833 1.00 97.69 88 THR A CA 1
ATOM 634 C C . THR A 1 88 ? -4.546 11.987 10.526 1.00 97.69 88 THR A C 1
ATOM 636 O O . THR A 1 88 ? -5.725 11.708 10.306 1.00 97.69 88 THR A O 1
ATOM 639 N N . CYS A 1 89 ? -3.766 11.277 11.336 1.00 97.94 89 CYS A N 1
ATOM 640 C CA . CYS A 1 89 ? -4.234 10.097 12.045 1.00 97.94 89 CYS A CA 1
ATOM 641 C C . CYS A 1 89 ? -5.294 10.453 13.094 1.00 97.94 89 CYS A C 1
ATOM 643 O O . CYS A 1 89 ? -5.064 11.311 13.944 1.00 97.94 89 CYS A O 1
ATOM 645 N N . ASP A 1 90 ? -6.422 9.750 13.059 1.00 97.19 90 ASP A N 1
ATOM 646 C CA . ASP A 1 90 ? -7.507 9.822 14.030 1.00 97.19 90 ASP A CA 1
ATOM 647 C C . ASP A 1 90 ? -7.825 8.397 14.527 1.00 97.19 90 ASP A C 1
ATOM 649 O O . ASP A 1 90 ? -8.315 7.564 13.757 1.00 97.19 90 ASP A O 1
ATOM 653 N N . PRO A 1 91 ? -7.574 8.085 15.813 1.00 94.31 91 PRO A N 1
ATOM 654 C CA . PRO A 1 91 ? -7.766 6.741 16.358 1.00 94.31 91 PRO A CA 1
ATOM 655 C C . PRO A 1 91 ? -9.234 6.285 16.382 1.00 94.31 91 PRO A C 1
ATOM 657 O O . PRO A 1 91 ? -9.500 5.099 16.599 1.00 94.31 91 PRO A O 1
ATOM 660 N N . ASN A 1 92 ? -10.194 7.184 16.159 1.00 96.25 92 ASN A N 1
ATOM 661 C CA . ASN A 1 92 ? -11.620 6.869 16.150 1.00 96.25 92 ASN A CA 1
ATOM 662 C C . ASN A 1 92 ? -12.173 6.639 14.736 1.00 96.25 92 ASN A C 1
ATOM 664 O O . ASN A 1 92 ? -13.279 6.111 14.597 1.00 96.25 92 ASN A O 1
ATOM 668 N N . LYS A 1 93 ? -11.416 6.968 13.681 1.00 97.69 93 LYS A N 1
ATOM 669 C CA . LYS A 1 93 ? -11.866 6.798 12.295 1.00 97.69 93 LYS A CA 1
ATOM 670 C C . LYS A 1 93 ? -11.739 5.355 11.813 1.00 97.69 93 LYS A C 1
ATOM 672 O O . LYS A 1 93 ? -10.644 4.811 11.689 1.00 97.69 93 LYS A O 1
ATOM 677 N N . LYS A 1 94 ? -12.877 4.763 11.446 1.00 98.38 94 LYS A N 1
ATOM 678 C CA . LYS A 1 94 ? -12.954 3.431 10.821 1.00 98.38 94 LYS A CA 1
ATOM 679 C C . LYS A 1 94 ? -12.292 3.392 9.441 1.00 98.38 94 LYS A C 1
ATOM 681 O O . LYS A 1 94 ? -11.610 2.420 9.124 1.00 98.38 94 LYS A O 1
ATOM 686 N N . SER A 1 95 ? -12.408 4.474 8.667 1.00 98.38 95 SER A N 1
ATOM 687 C CA . SER A 1 95 ? -11.755 4.641 7.358 1.00 98.38 95 SER A CA 1
ATOM 688 C C . SER A 1 95 ? -10.226 4.543 7.405 1.00 98.38 95 SER A C 1
ATOM 690 O O . SER A 1 95 ? -9.607 4.259 6.378 1.00 98.38 95 SER A O 1
ATOM 692 N N . GLN A 1 96 ? -9.620 4.748 8.582 1.00 98.56 96 GLN A N 1
ATOM 693 C CA . GLN A 1 96 ? -8.172 4.695 8.809 1.00 98.56 96 GLN A CA 1
ATOM 694 C C . GLN A 1 96 ? -7.683 3.400 9.471 1.00 98.56 96 GLN A C 1
ATOM 696 O O . GLN A 1 96 ? -6.480 3.220 9.665 1.00 98.56 96 GLN A O 1
ATOM 701 N N . LYS A 1 97 ? -8.591 2.490 9.836 1.00 98.25 97 LYS A N 1
ATOM 702 C CA . LYS A 1 97 ? -8.251 1.231 10.503 1.00 98.25 97 LYS A CA 1
ATOM 703 C C . LYS A 1 97 ? -8.293 0.099 9.505 1.00 98.25 97 LYS A C 1
ATOM 705 O O . LYS A 1 97 ? -9.364 -0.284 9.049 1.00 98.25 97 LYS A O 1
ATOM 710 N N . TRP A 1 98 ? -7.126 -0.444 9.202 1.00 98.25 98 TRP A N 1
ATOM 711 C CA . TRP A 1 98 ? -6.931 -1.493 8.215 1.00 98.25 98 TRP A CA 1
ATOM 712 C C . TRP A 1 98 ? -6.588 -2.812 8.894 1.00 98.25 98 TRP A C 1
ATOM 714 O O . TRP A 1 98 ? -6.015 -2.840 9.980 1.00 98.25 98 TRP A O 1
ATOM 724 N N . ALA A 1 99 ? -6.906 -3.915 8.233 1.00 97.38 99 ALA A N 1
ATOM 725 C CA . ALA A 1 99 ? -6.439 -5.256 8.533 1.00 97.38 99 ALA A CA 1
ATOM 726 C C . ALA A 1 99 ? -5.830 -5.846 7.259 1.00 97.38 99 ALA A C 1
ATOM 728 O O . ALA A 1 99 ? -6.327 -5.593 6.163 1.00 97.38 99 ALA A O 1
ATOM 729 N N . MET A 1 100 ? -4.775 -6.648 7.395 1.00 94.56 100 MET A N 1
ATOM 730 C CA . MET A 1 100 ? -4.217 -7.400 6.269 1.00 94.56 100 MET A CA 1
ATOM 731 C C . MET A 1 100 ? -4.410 -8.899 6.480 1.00 94.56 100 MET A C 1
ATOM 733 O O . MET A 1 100 ? -3.912 -9.460 7.455 1.00 94.56 100 MET A O 1
ATOM 737 N N . ARG A 1 101 ? -5.133 -9.561 5.570 1.00 92.88 101 ARG A N 1
ATOM 738 C CA . ARG A 1 101 ? -5.457 -10.996 5.647 1.00 92.88 101 ARG A CA 1
ATOM 739 C C . ARG A 1 101 ? -5.343 -11.638 4.268 1.00 92.88 101 ARG A C 1
ATOM 741 O O . ARG A 1 101 ? -5.986 -11.195 3.323 1.00 92.88 101 ARG A O 1
ATOM 748 N N . GLY A 1 102 ? -4.506 -12.671 4.125 1.00 89.69 102 GLY A N 1
ATOM 749 C CA . GLY A 1 102 ? -4.333 -13.370 2.838 1.00 89.69 102 GLY A CA 1
ATOM 750 C C . GLY A 1 102 ? -3.973 -12.428 1.675 1.00 89.69 102 GLY A C 1
ATOM 751 O O . GLY A 1 102 ? -4.506 -12.563 0.569 1.00 89.69 102 GLY A O 1
ATOM 752 N N . GLY A 1 103 ? -3.156 -11.411 1.969 1.00 93.00 103 GLY A N 1
ATOM 753 C CA . GLY A 1 103 ? -2.737 -10.354 1.046 1.00 93.00 103 GLY A CA 1
ATOM 754 C C . GLY A 1 103 ? -3.760 -9.242 0.795 1.00 93.00 103 GLY A C 1
ATOM 755 O O . GLY A 1 103 ? -3.397 -8.225 0.222 1.00 93.00 103 GLY A O 1
ATOM 756 N N . GLN A 1 104 ? -5.013 -9.384 1.220 1.00 97.25 104 GLN A N 1
ATOM 757 C CA . GLN A 1 104 ? -6.007 -8.322 1.073 1.00 97.25 104 GLN A CA 1
ATOM 758 C C . GLN A 1 104 ? -5.891 -7.327 2.229 1.00 97.25 104 GLN A C 1
ATOM 760 O O . GLN A 1 104 ? -5.735 -7.746 3.376 1.00 97.25 104 GLN A O 1
ATOM 765 N N . VAL A 1 105 ? -5.942 -6.030 1.920 1.00 98.12 105 VAL A N 1
ATOM 766 C CA . VAL A 1 105 ? -5.872 -4.936 2.899 1.00 98.12 105 VAL A CA 1
ATOM 767 C C . VAL A 1 105 ? -7.241 -4.269 2.946 1.00 98.12 105 VAL A C 1
ATOM 769 O O . VAL A 1 105 ? -7.618 -3.577 2.003 1.00 98.12 105 VAL A O 1
ATOM 772 N N . ASN A 1 106 ? -8.003 -4.528 4.006 1.00 97.88 106 ASN A N 1
ATOM 773 C CA . ASN A 1 106 ? -9.389 -4.086 4.151 1.00 97.88 106 ASN A CA 1
ATOM 774 C C . ASN A 1 106 ? -9.562 -3.204 5.388 1.00 97.88 106 ASN A C 1
ATOM 776 O O . ASN A 1 106 ? -8.952 -3.485 6.418 1.00 97.88 106 ASN A O 1
ATOM 780 N N . ASN A 1 107 ? -10.392 -2.167 5.315 1.00 98.00 107 ASN A N 1
ATOM 781 C CA . ASN A 1 107 ? -10.669 -1.311 6.463 1.00 98.00 107 ASN A CA 1
ATOM 782 C C . ASN A 1 107 ? -11.978 -1.659 7.183 1.00 98.00 107 ASN A C 1
ATOM 784 O O . ASN A 1 107 ? -12.745 -2.520 6.747 1.00 98.00 107 ASN A O 1
ATOM 788 N N . GLU A 1 108 ? -12.230 -0.987 8.306 1.00 98.00 108 GLU A N 1
ATOM 789 C CA . GLU A 1 108 ? -13.436 -1.176 9.126 1.00 98.00 108 GLU A CA 1
ATOM 790 C C . GLU A 1 108 ? -14.724 -0.608 8.503 1.00 98.00 108 GLU A C 1
ATOM 792 O O . GLU A 1 108 ? -15.808 -0.823 9.045 1.00 98.00 108 GLU A O 1
ATOM 797 N N . GLU A 1 109 ? -14.629 0.092 7.371 1.00 97.38 109 GLU A N 1
ATOM 798 C CA . GLU A 1 109 ? -15.784 0.511 6.561 1.00 97.38 109 GLU A CA 1
ATOM 799 C C . GLU A 1 109 ? -16.164 -0.529 5.496 1.00 97.38 109 GLU A C 1
ATOM 801 O O . GLU A 1 109 ? -17.175 -0.373 4.817 1.00 97.38 109 GLU A O 1
ATOM 806 N N . GLY A 1 110 ? -15.380 -1.606 5.361 1.00 96.88 110 GLY A N 1
ATOM 807 C CA . GLY A 1 110 ? -15.617 -2.674 4.389 1.00 96.88 110 GLY A CA 1
ATOM 808 C C . GLY A 1 110 ? -14.962 -2.446 3.024 1.00 96.88 110 GLY A C 1
ATOM 809 O O . GLY A 1 110 ? -15.215 -3.216 2.096 1.00 96.88 110 GLY A O 1
ATOM 810 N N . TRP A 1 111 ? -14.109 -1.428 2.887 1.00 98.56 111 TRP A N 1
ATOM 811 C CA . TRP A 1 111 ? -13.357 -1.169 1.661 1.00 98.56 111 TRP A CA 1
ATOM 812 C C . TRP A 1 111 ? -12.054 -1.951 1.624 1.00 98.56 111 TRP A C 1
ATOM 814 O O . TRP A 1 111 ? -11.362 -2.085 2.631 1.00 98.56 111 TRP A O 1
ATOM 824 N N . CYS A 1 112 ? -11.686 -2.402 0.431 1.00 98.56 112 CYS A N 1
ATOM 825 C CA . CYS A 1 112 ? -10.381 -2.954 0.127 1.00 98.56 112 CYS A CA 1
ATOM 826 C C . CYS A 1 112 ? -9.510 -1.925 -0.594 1.00 98.56 112 CYS A C 1
ATOM 828 O O . CYS A 1 112 ? -9.994 -1.174 -1.442 1.00 98.56 112 CYS A O 1
ATOM 830 N N . MET A 1 113 ? -8.215 -1.933 -0.278 1.00 98.75 113 MET A N 1
ATOM 831 C CA . MET A 1 113 ? -7.193 -1.328 -1.122 1.00 98.75 113 MET A CA 1
ATOM 832 C C . MET A 1 113 ? -7.199 -2.041 -2.476 1.00 98.75 113 MET A C 1
ATOM 834 O O . MET A 1 113 ? -7.114 -3.269 -2.530 1.00 98.75 113 MET A O 1
ATOM 838 N N . ASP A 1 114 ? -7.333 -1.283 -3.559 1.00 98.75 114 ASP A N 1
ATOM 839 C CA . ASP A 1 114 ? -7.506 -1.820 -4.908 1.00 98.75 114 ASP A CA 1
ATOM 840 C C . ASP A 1 114 ? -6.750 -0.955 -5.918 1.00 98.75 114 ASP A C 1
ATOM 842 O O . ASP A 1 114 ? -6.849 0.271 -5.896 1.00 98.75 114 ASP A O 1
ATOM 846 N N . VAL A 1 115 ? -5.977 -1.576 -6.807 1.00 98.75 115 VAL A N 1
ATOM 847 C CA . VAL A 1 115 ? -5.386 -0.858 -7.940 1.00 98.75 115 VAL A CA 1
ATOM 848 C C . VAL A 1 115 ? -6.438 -0.696 -9.030 1.00 98.75 115 VAL A C 1
ATOM 850 O O . VAL A 1 115 ? -6.849 -1.672 -9.668 1.00 98.75 115 VAL A O 1
ATOM 853 N N . LYS A 1 116 ? -6.828 0.559 -9.273 1.00 98.50 116 LYS A N 1
ATOM 854 C CA . LYS A 1 116 ? -7.944 0.929 -10.145 1.00 98.50 116 LYS A CA 1
ATOM 855 C C . LYS A 1 116 ? -7.821 0.289 -11.526 1.00 98.50 116 LYS A C 1
ATOM 857 O O . LYS A 1 116 ? -6.848 0.512 -12.248 1.00 98.50 116 LYS A O 1
ATOM 862 N N . GLY A 1 117 ? -8.844 -0.479 -11.897 1.00 97.69 117 GLY A N 1
ATOM 863 C CA . GLY A 1 117 ? -8.936 -1.130 -13.205 1.00 97.69 117 GLY A CA 1
ATOM 864 C C . GLY A 1 117 ? -7.824 -2.144 -13.477 1.00 97.69 117 GLY A C 1
ATOM 865 O O . GLY A 1 117 ? -7.547 -2.410 -14.642 1.00 97.69 117 GLY A O 1
ATOM 866 N N . GLN A 1 118 ? -7.155 -2.657 -12.433 1.00 96.31 118 GLN A N 1
ATOM 867 C CA . GLN A 1 118 ? -6.019 -3.575 -12.559 1.00 96.31 118 GLN A CA 1
ATOM 868 C C . GLN A 1 118 ? -4.891 -3.002 -13.443 1.00 96.31 118 GLN A C 1
ATOM 870 O O . GLN A 1 118 ? -4.152 -3.727 -14.107 1.00 96.31 118 GLN A O 1
ATOM 875 N N . ALA A 1 119 ? -4.752 -1.674 -13.465 1.00 97.19 119 ALA A N 1
ATOM 876 C CA . ALA A 1 119 ? -3.709 -1.006 -14.224 1.00 97.19 119 ALA A CA 1
ATOM 877 C C . ALA A 1 119 ? -2.336 -1.290 -13.588 1.00 97.19 119 ALA A C 1
ATOM 879 O O . ALA A 1 119 ? -1.926 -0.645 -12.626 1.00 97.19 119 ALA A O 1
ATOM 880 N N . ASP A 1 120 ? -1.615 -2.272 -14.125 1.00 91.38 120 ASP A N 1
ATOM 881 C CA . ASP A 1 120 ? -0.332 -2.727 -13.582 1.00 91.38 120 ASP A CA 1
ATOM 882 C C . ASP A 1 120 ? 0.856 -1.918 -14.138 1.00 91.38 120 ASP A C 1
ATOM 884 O O . ASP A 1 120 ? 1.757 -2.441 -14.789 1.00 91.38 120 ASP A O 1
ATOM 888 N N . ARG A 1 121 ? 0.826 -0.594 -13.938 1.00 91.31 121 ARG A N 1
ATOM 889 C CA . ARG A 1 121 ? 1.873 0.345 -14.394 1.00 91.31 121 ARG A CA 1
ATOM 890 C C . ARG A 1 121 ? 2.102 1.500 -13.418 1.00 91.31 121 ARG A C 1
ATOM 892 O O . ARG A 1 121 ? 1.206 1.836 -12.641 1.00 91.31 121 ARG A O 1
ATOM 899 N N . ALA A 1 122 ? 3.272 2.132 -13.481 1.00 90.19 122 ALA A N 1
ATOM 900 C CA . ALA A 1 122 ? 3.606 3.271 -12.629 1.00 90.19 122 ALA A CA 1
ATOM 901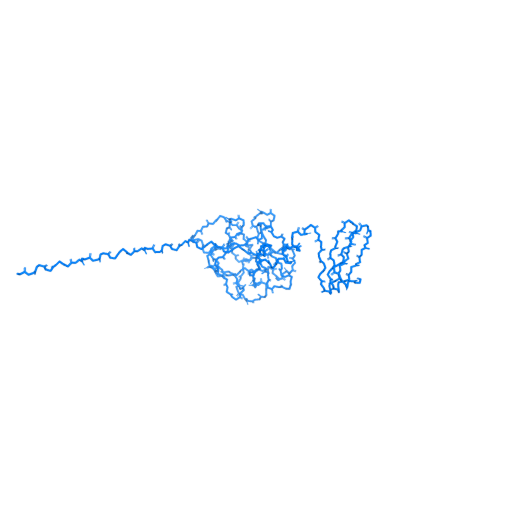 C C . ALA A 1 122 ? 2.587 4.415 -12.784 1.00 90.19 122 ALA A C 1
ATOM 903 O O . ALA A 1 122 ? 2.099 4.701 -13.879 1.00 90.19 122 ALA A O 1
ATOM 904 N N . GLY A 1 123 ? 2.245 5.053 -11.668 1.00 92.25 123 GLY A N 1
ATOM 905 C CA . GLY A 1 123 ? 1.249 6.118 -11.585 1.00 92.25 123 GLY A CA 1
ATOM 906 C C . GLY A 1 123 ? -0.197 5.637 -11.447 1.00 92.25 123 GLY A C 1
ATOM 907 O O . GLY A 1 123 ? -1.077 6.478 -11.248 1.00 92.25 123 GLY A O 1
ATOM 908 N N . SER A 1 124 ? -0.452 4.325 -11.522 1.00 97.69 124 SER A N 1
ATOM 909 C CA . SER A 1 124 ? -1.799 3.767 -11.364 1.00 97.69 124 SER A CA 1
ATOM 910 C C . SER A 1 124 ? -2.353 4.059 -9.977 1.00 97.69 124 SER A C 1
ATOM 912 O O . SER A 1 124 ? -1.659 3.910 -8.975 1.00 97.69 124 SER A O 1
ATOM 914 N N . GLN A 1 125 ? -3.599 4.514 -9.934 1.00 98.50 125 GLN A N 1
ATOM 915 C CA . GLN A 1 125 ? -4.251 4.966 -8.712 1.00 98.50 125 GLN A CA 1
ATOM 916 C C . GLN A 1 125 ? -4.631 3.777 -7.829 1.00 98.50 125 GLN A C 1
ATOM 918 O O . GLN A 1 125 ? -5.157 2.777 -8.325 1.00 98.50 125 GLN A O 1
ATOM 923 N N . ILE A 1 126 ? -4.414 3.918 -6.525 1.00 98.81 126 ILE A N 1
ATOM 924 C CA . ILE A 1 126 ? -4.938 2.994 -5.524 1.00 98.81 126 ILE A CA 1
ATOM 925 C C . ILE A 1 126 ? -6.206 3.611 -4.935 1.00 98.81 126 ILE A C 1
ATOM 927 O O . ILE A 1 126 ? -6.203 4.766 -4.509 1.00 98.81 126 ILE A O 1
ATOM 931 N N . ILE A 1 127 ? -7.294 2.853 -4.928 1.00 98.81 127 ILE A N 1
ATOM 932 C CA . ILE A 1 127 ? -8.631 3.309 -4.549 1.00 98.81 127 ILE A CA 1
ATOM 933 C C . ILE A 1 127 ? -9.230 2.448 -3.438 1.00 98.81 127 ILE A C 1
ATOM 935 O O . ILE A 1 127 ? -8.782 1.327 -3.187 1.00 98.81 127 ILE A O 1
ATOM 939 N N . ALA A 1 128 ? -10.263 2.978 -2.787 1.00 98.75 128 ALA A N 1
ATOM 940 C CA . ALA A 1 128 ? -11.179 2.195 -1.969 1.00 98.75 128 ALA A CA 1
ATOM 941 C C . ALA A 1 128 ? -12.197 1.495 -2.878 1.00 98.75 128 ALA A C 1
ATOM 943 O O . ALA A 1 128 ? -12.945 2.148 -3.610 1.00 98.75 128 ALA A O 1
ATOM 944 N N . TRP A 1 129 ? -12.240 0.165 -2.839 1.00 98.69 129 TRP A N 1
ATOM 945 C CA . TRP A 1 129 ? -13.158 -0.610 -3.670 1.00 98.69 129 TRP A CA 1
ATOM 946 C C . TRP A 1 129 ? -13.762 -1.793 -2.926 1.00 98.69 129 TRP A C 1
ATOM 948 O O . TRP A 1 129 ? -13.218 -2.265 -1.927 1.00 98.69 129 TRP A O 1
ATOM 958 N N . LYS A 1 130 ? -14.902 -2.288 -3.418 1.00 98.38 130 LYS A N 1
ATOM 959 C CA . LYS A 1 130 ? -15.533 -3.497 -2.882 1.00 98.38 130 LYS A CA 1
ATOM 960 C C . LYS A 1 130 ? -14.551 -4.665 -2.935 1.00 98.38 130 LYS A C 1
ATOM 962 O O . LYS A 1 130 ? -13.920 -4.909 -3.963 1.00 98.38 130 LYS A O 1
ATOM 967 N N . CYS A 1 131 ? -14.439 -5.402 -1.839 1.00 98.12 131 CYS A N 1
ATOM 968 C CA . CYS A 1 131 ? -13.568 -6.566 -1.757 1.00 98.12 131 CYS A CA 1
ATOM 969 C C . CYS A 1 131 ? -14.068 -7.690 -2.681 1.00 98.12 131 CYS A C 1
ATOM 971 O O . CYS A 1 131 ? -15.178 -8.185 -2.512 1.00 98.12 131 CYS A O 1
ATOM 973 N N . HIS A 1 132 ? -13.246 -8.105 -3.646 1.00 96.94 132 HIS A N 1
ATOM 974 C CA . HIS A 1 132 ? -13.557 -9.172 -4.613 1.00 96.94 132 HIS A CA 1
ATOM 975 C C . HIS A 1 132 ? -12.444 -10.222 -4.740 1.00 96.94 132 HIS A C 1
ATOM 977 O O . HIS A 1 132 ? -12.655 -11.279 -5.324 1.00 96.94 132 HIS A O 1
ATOM 983 N N . GLY A 1 133 ? -11.273 -9.973 -4.146 1.00 95.31 133 GLY A N 1
ATOM 984 C CA . GLY A 1 133 ? -10.198 -10.962 -4.041 1.00 95.31 133 GLY A CA 1
ATOM 985 C C . GLY A 1 133 ? -9.317 -11.106 -5.285 1.00 95.31 133 GLY A C 1
ATOM 986 O O . GLY A 1 133 ? -8.389 -11.916 -5.254 1.00 95.31 133 GLY A O 1
ATOM 987 N N . GLY A 1 134 ? -9.555 -10.310 -6.331 1.00 96.12 134 GLY A N 1
ATOM 988 C CA . GLY A 1 134 ? -8.706 -10.229 -7.519 1.00 96.12 134 GLY A CA 1
ATOM 989 C C . GLY A 1 134 ? -7.272 -9.790 -7.209 1.00 96.12 134 GLY A C 1
ATOM 990 O O . GLY A 1 134 ? -6.970 -9.255 -6.140 1.00 96.12 134 GLY A O 1
ATOM 991 N N . THR A 1 135 ? -6.358 -10.012 -8.156 1.00 95.56 135 THR A N 1
ATOM 992 C CA . THR A 1 135 ? -4.912 -9.781 -7.966 1.00 95.56 135 THR A CA 1
ATOM 993 C C . THR A 1 135 ? -4.557 -8.317 -7.699 1.00 95.56 135 THR A C 1
ATOM 995 O O . THR A 1 135 ? -3.590 -8.047 -6.992 1.00 95.56 135 THR A O 1
ATOM 998 N N . ASN A 1 136 ? -5.358 -7.368 -8.192 1.00 97.12 136 ASN A N 1
ATOM 999 C CA . ASN A 1 136 ? -5.238 -5.933 -7.906 1.00 97.12 136 ASN A CA 1
ATOM 1000 C C . ASN A 1 136 ? -5.668 -5.534 -6.480 1.00 97.12 136 ASN A C 1
ATOM 1002 O O . ASN A 1 136 ? -5.481 -4.381 -6.106 1.00 97.12 136 ASN A O 1
ATOM 1006 N N . GLN A 1 137 ? -6.206 -6.467 -5.687 1.00 98.50 137 GLN A N 1
ATOM 1007 C CA . GLN A 1 137 ? -6.482 -6.309 -4.251 1.00 98.50 137 GLN A CA 1
ATOM 1008 C C . GLN A 1 137 ? -5.545 -7.136 -3.372 1.00 98.50 137 GLN A C 1
ATOM 1010 O O . GLN A 1 137 ? -5.791 -7.314 -2.176 1.00 98.50 137 GLN A O 1
ATOM 1015 N N . LYS A 1 138 ? -4.494 -7.705 -3.963 1.00 97.62 138 LYS A N 1
ATOM 1016 C CA . LYS A 1 138 ? -3.481 -8.455 -3.235 1.00 97.62 138 LYS A CA 1
ATOM 1017 C C . LYS A 1 138 ? -2.241 -7.597 -3.094 1.00 97.62 138 LYS A C 1
ATOM 1019 O O . LYS A 1 138 ? -1.743 -7.034 -4.062 1.00 97.62 138 LYS A O 1
ATOM 1024 N N . PHE A 1 139 ? -1.740 -7.541 -1.874 1.00 95.81 139 PHE A N 1
ATOM 1025 C CA . PHE A 1 139 ? -0.540 -6.839 -1.472 1.00 95.81 139 PHE A CA 1
ATOM 1026 C C . PHE A 1 139 ? 0.289 -7.755 -0.583 1.00 95.81 139 PHE A C 1
ATOM 1028 O O . PHE A 1 139 ? -0.207 -8.715 0.011 1.00 95.81 139 PHE A O 1
ATOM 1035 N N . ARG A 1 140 ? 1.577 -7.460 -0.490 1.00 91.06 140 ARG A N 1
ATOM 1036 C CA . ARG A 1 140 ? 2.539 -8.219 0.303 1.00 91.06 140 ARG A CA 1
ATOM 1037 C C . ARG A 1 140 ? 3.479 -7.268 1.014 1.00 91.06 140 ARG A C 1
ATOM 1039 O O . ARG A 1 140 ? 3.869 -6.240 0.462 1.00 91.06 140 ARG A O 1
ATOM 1046 N N . LYS A 1 141 ? 3.860 -7.642 2.234 1.00 87.19 141 LYS A N 1
ATOM 1047 C CA . LYS A 1 141 ? 4.972 -7.005 2.931 1.00 87.19 141 LYS A CA 1
ATOM 1048 C C . LYS A 1 141 ? 6.261 -7.387 2.202 1.00 87.19 141 LYS A C 1
ATOM 1050 O O . LYS A 1 141 ? 6.676 -8.541 2.236 1.00 87.19 141 LYS A O 1
ATOM 1055 N N . GLY A 1 142 ? 6.849 -6.440 1.494 1.00 75.06 142 GLY A N 1
ATOM 1056 C CA . GLY A 1 142 ? 8.218 -6.494 1.006 1.00 75.06 142 GLY A CA 1
ATOM 1057 C C . GLY A 1 142 ? 9.148 -5.987 2.099 1.00 75.06 142 GLY A C 1
ATOM 1058 O O . GLY A 1 142 ? 8.916 -4.929 2.679 1.00 75.06 142 GLY A O 1
ATOM 1059 N N . GLN A 1 143 ? 10.194 -6.736 2.416 1.00 56.25 143 GLN A N 1
ATOM 1060 C CA . GLN A 1 143 ? 11.129 -6.306 3.447 1.00 56.25 143 GLN A CA 1
ATOM 1061 C C . GLN A 1 143 ? 11.962 -5.129 2.931 1.00 56.25 143 GLN A C 1
ATOM 1063 O O . GLN A 1 143 ? 12.541 -5.203 1.847 1.00 56.25 143 GLN A O 1
ATOM 1068 N N . MET A 1 144 ? 12.068 -4.064 3.735 1.00 48.44 144 MET A N 1
ATOM 1069 C CA . MET A 1 144 ? 13.253 -3.217 3.660 1.00 48.44 144 MET A CA 1
ATOM 1070 C C . MET A 1 144 ? 14.406 -4.099 4.123 1.00 48.44 144 MET A C 1
ATOM 1072 O O . MET A 1 144 ? 14.585 -4.293 5.324 1.00 48.44 144 MET A O 1
ATOM 1076 N N . GLN A 1 145 ? 15.152 -4.703 3.205 1.00 42.56 145 GLN A N 1
ATOM 1077 C CA . GLN A 1 145 ? 16.397 -5.341 3.600 1.00 42.56 145 GLN A CA 1
ATOM 1078 C C . GLN A 1 145 ? 17.322 -4.224 4.077 1.00 42.56 145 GLN A C 1
ATOM 1080 O O . GLN A 1 145 ? 17.900 -3.491 3.276 1.00 42.56 145 GLN A O 1
ATOM 1085 N N . SER A 1 146 ? 17.418 -4.045 5.398 1.00 39.00 146 SER A N 1
ATOM 1086 C CA . SER A 1 146 ? 18.511 -3.267 5.953 1.00 39.00 146 SER A CA 1
ATOM 1087 C C . SER A 1 146 ? 19.770 -3.972 5.485 1.00 39.00 146 SER A C 1
ATOM 1089 O O . SER A 1 146 ? 19.920 -5.176 5.696 1.00 39.00 146 SER A O 1
ATOM 1091 N N . VAL A 1 147 ? 20.643 -3.243 4.795 1.00 41.50 147 VAL A N 1
ATOM 1092 C CA . VAL A 1 147 ? 21.869 -3.818 4.242 1.00 41.50 147 VAL A CA 1
ATOM 1093 C C . VAL A 1 147 ? 22.577 -4.654 5.313 1.00 41.50 147 VAL A C 1
ATOM 1095 O O . VAL A 1 147 ? 22.872 -5.815 5.070 1.00 41.50 147 VAL A O 1
ATOM 1098 N N . GLY A 1 148 ? 22.672 -4.135 6.544 1.00 38.06 148 GLY A N 1
ATOM 1099 C CA . GLY A 1 148 ? 23.286 -4.788 7.709 1.00 38.06 148 GLY A CA 1
ATOM 1100 C C . GLY A 1 148 ? 22.621 -6.062 8.261 1.00 38.06 148 GLY A C 1
ATOM 1101 O O . GLY A 1 148 ? 23.173 -6.661 9.177 1.00 38.06 148 GLY A O 1
ATOM 1102 N N . SER A 1 149 ? 21.464 -6.491 7.748 1.00 37.44 149 SER A N 1
ATOM 1103 C CA . SER A 1 149 ? 20.831 -7.778 8.107 1.00 37.44 149 SER A CA 1
ATOM 1104 C C . SER A 1 149 ? 21.077 -8.881 7.076 1.00 37.44 149 SER A C 1
ATOM 1106 O O . SER A 1 149 ? 20.741 -10.042 7.308 1.00 37.44 149 SER A O 1
ATOM 1108 N N . LEU A 1 150 ? 21.683 -8.530 5.941 1.00 43.62 150 LEU A N 1
ATOM 1109 C CA . LEU A 1 150 ? 22.061 -9.478 4.905 1.00 43.62 150 LEU A CA 1
ATOM 1110 C C . LEU A 1 150 ? 23.391 -10.153 5.274 1.00 43.62 150 LEU A C 1
ATOM 1112 O O . LEU A 1 150 ? 24.173 -9.571 6.023 1.00 43.62 150 LEU A O 1
ATOM 1116 N N . PRO A 1 151 ? 23.691 -11.360 4.773 1.00 41.78 151 PRO A N 1
ATOM 1117 C CA . PRO A 1 151 ? 25.021 -11.956 4.892 1.00 41.78 151 PRO A CA 1
ATOM 1118 C C . PRO A 1 151 ? 26.131 -10.974 4.474 1.00 41.78 151 PRO A C 1
ATOM 1120 O O . PRO A 1 151 ? 25.910 -10.113 3.621 1.00 41.78 151 PRO A O 1
ATOM 1123 N N . ALA A 1 152 ? 27.320 -11.064 5.081 1.00 43.47 152 ALA A N 1
ATOM 1124 C CA . ALA A 1 152 ? 28.402 -10.089 4.878 1.00 43.47 152 ALA A CA 1
ATOM 1125 C C . ALA A 1 152 ? 28.796 -9.910 3.393 1.00 43.47 152 ALA A C 1
ATOM 1127 O O . ALA A 1 152 ? 29.169 -8.814 2.975 1.00 43.47 152 ALA A O 1
ATOM 1128 N N . ASP A 1 153 ? 28.637 -10.951 2.573 1.00 44.25 153 ASP A N 1
ATOM 1129 C CA . ASP A 1 153 ? 28.850 -10.908 1.125 1.00 44.25 153 ASP A CA 1
ATOM 1130 C C . ASP A 1 153 ? 27.771 -10.096 0.386 1.00 44.25 153 ASP A C 1
ATOM 1132 O O . ASP A 1 153 ? 28.052 -9.477 -0.635 1.00 44.25 153 ASP A O 1
ATOM 1136 N N . VAL A 1 154 ? 26.545 -10.041 0.903 1.00 45.16 154 VAL A N 1
ATOM 1137 C CA . VAL A 1 154 ? 25.447 -9.225 0.370 1.00 45.16 154 VAL A CA 1
ATOM 1138 C C . VAL A 1 154 ? 25.508 -7.790 0.915 1.00 45.16 154 VAL A C 1
ATOM 1140 O O . VAL A 1 154 ? 25.211 -6.841 0.190 1.00 45.16 154 VAL A O 1
ATOM 1143 N N . GLN A 1 155 ? 25.996 -7.607 2.146 1.00 39.34 155 GLN A N 1
ATOM 1144 C CA . GLN A 1 155 ? 26.320 -6.292 2.714 1.00 39.34 155 GLN A CA 1
ATOM 1145 C C . GLN A 1 155 ? 27.362 -5.539 1.881 1.00 39.34 155 GLN A C 1
ATOM 1147 O O . GLN A 1 155 ? 27.159 -4.375 1.531 1.00 39.34 155 GLN A O 1
ATOM 1152 N N . GLN A 1 156 ? 28.447 -6.225 1.510 1.00 42.38 156 GLN A N 1
ATOM 1153 C CA . GLN A 1 156 ? 29.508 -5.677 0.660 1.00 42.38 156 GLN A CA 1
ATOM 1154 C C . GLN A 1 156 ? 29.004 -5.331 -0.752 1.00 42.38 156 GLN A C 1
ATOM 1156 O O . GLN A 1 156 ? 29.456 -4.352 -1.342 1.00 42.38 156 GLN A O 1
ATOM 1161 N N . LYS A 1 157 ? 28.012 -6.071 -1.267 1.00 46.19 157 LYS A N 1
ATOM 1162 C CA . LYS A 1 157 ? 27.345 -5.796 -2.552 1.00 46.19 157 LYS A CA 1
ATOM 1163 C C . LYS A 1 157 ? 26.449 -4.556 -2.492 1.00 46.19 157 LYS A C 1
ATOM 1165 O O . LYS A 1 157 ? 26.433 -3.789 -3.446 1.00 46.19 157 LYS A O 1
ATOM 1170 N N . ALA A 1 158 ? 25.746 -4.319 -1.386 1.00 41.53 158 ALA A N 1
ATOM 1171 C CA . ALA A 1 158 ? 24.855 -3.168 -1.242 1.00 41.53 158 ALA A CA 1
ATOM 1172 C C . ALA A 1 158 ? 25.581 -1.851 -0.899 1.00 41.53 158 ALA A C 1
ATOM 1174 O O . ALA A 1 158 ? 25.171 -0.792 -1.369 1.00 41.53 158 ALA A O 1
ATOM 1175 N N . ALA A 1 159 ? 26.702 -1.908 -0.169 1.00 38.97 159 ALA A N 1
ATOM 1176 C CA . ALA A 1 159 ? 27.584 -0.753 0.041 1.00 38.97 159 ALA A CA 1
ATOM 1177 C C . ALA A 1 159 ? 28.255 -0.258 -1.261 1.00 38.97 159 ALA A C 1
ATOM 1179 O O . ALA A 1 159 ? 28.671 0.894 -1.345 1.00 38.97 159 ALA A O 1
ATOM 1180 N N . ALA A 1 160 ? 28.318 -1.110 -2.291 1.00 41.88 160 ALA A N 1
ATOM 1181 C CA . ALA A 1 160 ? 28.832 -0.775 -3.617 1.00 41.88 160 ALA A CA 1
ATOM 1182 C C . ALA A 1 160 ? 27.773 -0.167 -4.568 1.00 41.88 160 ALA A C 1
ATOM 1184 O O . ALA A 1 160 ? 28.107 0.200 -5.697 1.00 41.88 160 ALA A O 1
ATOM 1185 N N . ILE A 1 161 ? 26.506 -0.021 -4.147 1.00 43.94 161 ILE A N 1
ATOM 1186 C CA . ILE A 1 161 ? 25.403 0.492 -4.988 1.00 43.94 161 ILE A CA 1
ATOM 1187 C C . ILE A 1 161 ? 25.429 2.026 -5.059 1.00 43.94 161 ILE A C 1
ATOM 1189 O O . ILE A 1 161 ? 24.476 2.721 -4.729 1.00 43.94 161 ILE A O 1
ATOM 1193 N N . ASN A 1 162 ? 26.522 2.553 -5.600 1.00 45.78 162 ASN A N 1
ATOM 1194 C CA . ASN A 1 162 ? 26.381 3.561 -6.644 1.00 45.78 162 ASN A CA 1
ATOM 1195 C C . ASN A 1 162 ? 26.425 2.926 -8.045 1.00 45.78 162 ASN A C 1
ATOM 1197 O O . ASN A 1 162 ? 26.431 3.664 -9.024 1.00 45.78 162 ASN A O 1
ATOM 1201 N N . GLN A 1 163 ? 26.457 1.587 -8.181 1.00 39.31 163 GLN A N 1
ATOM 1202 C CA . GLN A 1 163 ? 26.593 0.903 -9.474 1.00 39.31 163 GLN A CA 1
ATOM 1203 C C . GLN A 1 163 ? 25.874 -0.457 -9.588 1.00 39.31 163 GLN A C 1
ATOM 1205 O O . GLN A 1 163 ? 25.615 -1.134 -8.596 1.00 39.31 163 GLN A O 1
ATOM 1210 N N . ARG A 1 164 ? 25.508 -0.829 -10.830 1.00 45.50 164 ARG A N 1
ATOM 1211 C CA . ARG A 1 164 ? 24.675 -1.997 -11.186 1.00 45.50 164 ARG A CA 1
ATOM 1212 C C . ARG A 1 164 ? 25.454 -3.315 -11.060 1.00 45.50 164 ARG A C 1
ATOM 1214 O O . ARG A 1 164 ? 26.548 -3.440 -11.602 1.00 45.50 164 ARG A O 1
ATOM 1221 N N . LEU A 1 165 ? 24.852 -4.308 -10.402 1.00 49.69 165 LEU A N 1
ATOM 1222 C CA . LEU A 1 165 ? 25.426 -5.643 -10.184 1.00 49.69 165 LEU A CA 1
ATOM 1223 C C . LEU A 1 165 ? 24.861 -6.677 -11.170 1.00 49.69 165 LEU A C 1
ATOM 1225 O O . LEU A 1 165 ? 23.651 -6.718 -11.393 1.00 49.69 165 LEU A O 1
ATOM 1229 N N . ALA A 1 166 ? 25.733 -7.542 -11.699 1.00 49.69 166 ALA A N 1
ATOM 1230 C CA . ALA A 1 166 ? 25.377 -8.723 -12.487 1.00 49.69 166 ALA A CA 1
ATOM 1231 C C . ALA A 1 166 ? 25.644 -9.988 -11.651 1.00 49.69 166 ALA A C 1
ATOM 1233 O O . ALA A 1 166 ? 26.799 -10.329 -11.386 1.00 49.69 166 ALA A O 1
ATOM 1234 N N . SER A 1 167 ? 24.595 -10.675 -11.195 1.00 49.62 167 SER A N 1
ATOM 1235 C CA . SER A 1 167 ? 24.737 -11.975 -10.523 1.00 49.62 167 SER A CA 1
ATOM 1236 C C . SER A 1 167 ? 25.072 -13.089 -11.524 1.00 49.62 167 SER A C 1
ATOM 1238 O O . SER A 1 167 ? 24.905 -12.913 -12.729 1.00 49.62 167 SER A O 1
ATOM 1240 N N . SER A 1 168 ? 25.515 -14.248 -11.030 1.00 41.56 168 SER A N 1
ATOM 1241 C CA . SER A 1 168 ? 25.840 -15.431 -11.842 1.00 41.56 168 SER A CA 1
ATOM 1242 C C . SER A 1 168 ? 24.708 -15.786 -12.817 1.00 41.56 168 SER A C 1
ATOM 1244 O O . SER A 1 168 ? 23.573 -15.989 -12.381 1.00 41.56 168 SER A O 1
ATOM 1246 N N . GLY A 1 169 ? 25.005 -15.842 -14.119 1.00 46.31 169 GLY A N 1
ATOM 1247 C CA . GLY A 1 169 ? 24.027 -16.092 -15.187 1.00 46.31 169 GLY A CA 1
ATOM 1248 C C . GLY A 1 169 ? 23.222 -14.867 -15.643 1.00 46.31 169 GLY A C 1
ATOM 1249 O O . GLY A 1 169 ? 22.362 -14.991 -16.511 1.00 46.31 169 GLY A O 1
ATOM 1250 N N . GLY A 1 170 ? 23.467 -13.686 -15.070 1.00 51.97 170 GLY A N 1
ATOM 1251 C CA . GLY A 1 170 ? 22.833 -12.434 -15.478 1.00 51.97 170 GLY A CA 1
ATOM 1252 C C . GLY A 1 170 ? 23.517 -11.794 -16.689 1.00 51.97 170 GLY A C 1
ATOM 1253 O O . GLY A 1 170 ? 24.744 -11.810 -16.794 1.00 51.97 170 GLY A O 1
ATOM 1254 N N . ASN A 1 171 ? 22.722 -11.178 -17.569 1.00 52.00 171 ASN A N 1
ATOM 1255 C CA . ASN A 1 171 ? 23.216 -10.341 -18.665 1.00 52.00 171 ASN A CA 1
ATOM 1256 C C . ASN A 1 171 ? 23.117 -8.863 -18.281 1.00 52.00 171 ASN A C 1
ATOM 1258 O O . ASN A 1 171 ? 22.024 -8.365 -18.003 1.00 52.00 171 ASN A O 1
ATOM 1262 N N . VAL A 1 172 ? 24.242 -8.147 -18.313 1.00 57.66 172 VAL A N 1
ATOM 1263 C CA . VAL A 1 172 ? 24.287 -6.701 -18.054 1.00 57.66 172 VAL A CA 1
ATOM 1264 C C . VAL A 1 172 ? 24.921 -5.969 -19.231 1.00 57.66 172 VAL A C 1
ATOM 1266 O O . VAL A 1 172 ? 26.025 -6.291 -19.658 1.00 57.66 172 VAL A O 1
ATOM 1269 N N . VAL A 1 173 ? 24.230 -4.942 -19.732 1.00 52.38 173 VAL A N 1
ATOM 1270 C CA . VAL A 1 173 ? 24.785 -3.982 -20.696 1.00 52.38 173 VAL A CA 1
ATOM 1271 C C . VAL A 1 173 ? 25.163 -2.711 -19.939 1.00 52.38 173 VAL A C 1
ATOM 1273 O O . VAL A 1 173 ? 24.300 -2.035 -19.370 1.00 52.38 173 VAL A O 1
ATOM 1276 N N . ALA A 1 174 ? 26.459 -2.412 -19.904 1.00 57.53 174 ALA A N 1
ATOM 1277 C CA . ALA A 1 174 ? 27.042 -1.263 -19.225 1.00 57.53 174 ALA A CA 1
ATOM 1278 C C . ALA A 1 174 ? 27.399 -0.185 -20.253 1.00 57.53 174 ALA A C 1
ATOM 1280 O O . ALA A 1 174 ? 28.118 -0.454 -21.211 1.00 57.53 174 ALA A O 1
ATOM 1281 N N . MET A 1 175 ? 26.901 1.034 -20.059 1.00 45.19 175 MET A N 1
ATOM 1282 C CA . MET A 1 175 ? 27.192 2.177 -20.930 1.00 45.19 175 MET A CA 1
ATOM 1283 C C . MET A 1 175 ? 28.111 3.171 -20.209 1.00 45.19 175 MET A C 1
ATOM 1285 O O . MET A 1 175 ? 28.094 3.240 -18.981 1.00 45.19 175 MET A O 1
ATOM 1289 N N . GLY A 1 176 ? 28.917 3.900 -20.987 1.00 46.06 176 GLY A N 1
ATOM 1290 C CA . GLY A 1 176 ? 30.002 4.803 -20.576 1.00 46.06 176 GLY A CA 1
ATOM 1291 C C . GLY A 1 176 ? 29.953 5.366 -19.150 1.00 46.06 176 GLY A C 1
ATOM 1292 O O . GLY A 1 176 ? 28.994 6.025 -18.755 1.00 46.06 176 GLY A O 1
ATOM 1293 N N . GLY A 1 177 ? 31.036 5.133 -18.400 1.00 50.72 177 GLY A N 1
ATOM 1294 C CA . GLY A 1 177 ? 31.214 5.597 -17.019 1.00 50.72 177 GLY A CA 1
ATOM 1295 C C . GLY A 1 177 ? 30.601 4.687 -15.947 1.00 50.72 177 GLY A C 1
ATOM 1296 O O . GLY A 1 177 ? 30.801 4.922 -14.757 1.00 50.72 177 GLY A O 1
ATOM 1297 N N . ALA A 1 178 ? 29.880 3.634 -16.336 1.00 54.03 178 ALA A N 1
ATOM 1298 C CA . ALA A 1 178 ? 29.458 2.598 -15.403 1.00 54.03 178 ALA A CA 1
ATOM 1299 C C . ALA A 1 178 ? 30.665 1.764 -14.942 1.00 54.03 178 ALA A C 1
ATOM 1301 O O . ALA A 1 178 ? 31.436 1.302 -15.782 1.00 54.03 178 ALA A O 1
ATOM 1302 N N . ASN A 1 179 ? 30.796 1.500 -13.639 1.00 56.53 179 ASN A N 1
ATOM 1303 C CA . ASN A 1 179 ? 31.586 0.362 -13.172 1.00 56.53 179 ASN A CA 1
ATOM 1304 C C . ASN A 1 179 ? 30.663 -0.808 -12.832 1.00 56.53 179 ASN A C 1
ATOM 1306 O O . ASN A 1 179 ? 29.573 -0.623 -12.295 1.00 56.53 179 ASN A O 1
ATOM 1310 N N . VAL A 1 180 ? 31.070 -2.010 -13.223 1.00 61.91 180 VAL A N 1
ATOM 1311 C CA . VAL A 1 180 ? 30.284 -3.236 -13.074 1.00 61.91 180 VAL A CA 1
ATOM 1312 C C . VAL A 1 180 ? 31.165 -4.299 -12.450 1.00 61.91 180 VAL A C 1
ATOM 1314 O O . VAL A 1 180 ? 32.289 -4.527 -12.895 1.00 61.91 180 VAL A O 1
ATOM 1317 N N . VAL A 1 181 ? 30.637 -4.968 -11.428 1.00 64.25 181 VAL A N 1
ATOM 1318 C CA . VAL A 1 181 ? 31.283 -6.133 -10.823 1.00 64.25 181 VAL A CA 1
ATOM 1319 C C . VAL A 1 181 ? 30.552 -7.384 -11.296 1.00 64.25 181 VAL A C 1
ATOM 1321 O O . VAL A 1 181 ? 29.361 -7.551 -11.019 1.00 64.25 181 VAL A O 1
ATOM 1324 N N . ALA A 1 182 ? 31.264 -8.233 -12.036 1.00 61.28 182 ALA A N 1
ATOM 1325 C CA . ALA A 1 182 ? 30.745 -9.461 -12.627 1.00 61.28 182 ALA A CA 1
ATOM 1326 C C . ALA A 1 182 ? 31.136 -10.670 -11.769 1.00 61.28 182 ALA A C 1
ATOM 1328 O O . ALA A 1 182 ? 32.317 -10.906 -11.498 1.00 61.28 182 ALA A O 1
ATOM 1329 N N . MET A 1 183 ? 30.136 -11.437 -11.336 1.00 58.75 183 MET A N 1
ATOM 1330 C CA . MET A 1 183 ? 30.338 -12.699 -10.616 1.00 58.75 183 MET A CA 1
ATOM 1331 C C . MET A 1 183 ? 30.335 -13.875 -11.602 1.00 58.75 183 MET A C 1
ATOM 1333 O O . MET A 1 183 ? 29.753 -13.766 -12.679 1.00 58.75 183 MET A O 1
ATOM 1337 N N . GLY A 1 184 ? 30.974 -14.992 -11.238 1.00 56.75 184 GLY A N 1
ATOM 1338 C CA . GLY A 1 184 ? 31.163 -16.159 -12.112 1.00 56.75 184 GLY A CA 1
ATOM 1339 C C . GLY A 1 184 ? 29.937 -16.561 -12.929 1.00 56.75 184 GLY A C 1
ATOM 1340 O O . GLY A 1 184 ? 28.852 -16.757 -12.381 1.00 56.75 184 GLY A O 1
ATOM 1341 N N . GLY A 1 185 ? 30.125 -16.664 -14.249 1.00 54.72 185 GLY A N 1
ATOM 1342 C CA . GLY A 1 185 ? 29.083 -16.990 -15.223 1.00 54.72 185 GLY A CA 1
ATOM 1343 C C . GLY A 1 185 ? 28.168 -15.831 -15.640 1.00 54.72 185 GLY A C 1
ATOM 1344 O O . GLY A 1 185 ? 27.149 -16.088 -16.274 1.00 54.72 185 GLY A O 1
ATOM 1345 N N . ALA A 1 186 ? 28.450 -14.579 -15.268 1.00 64.88 186 ALA A N 1
ATOM 1346 C CA . ALA A 1 186 ? 27.753 -13.410 -15.818 1.00 64.88 186 ALA A CA 1
ATOM 1347 C C . ALA A 1 186 ? 28.299 -13.041 -17.209 1.00 64.88 186 ALA A C 1
ATOM 1349 O O . ALA A 1 186 ? 29.504 -13.165 -17.428 1.00 64.88 186 ALA A O 1
ATOM 1350 N N . ASN A 1 187 ? 27.431 -12.539 -18.101 1.00 57.16 187 ASN A N 1
ATOM 1351 C CA . ASN A 1 187 ? 27.864 -11.929 -19.364 1.00 57.16 187 ASN A CA 1
ATOM 1352 C C . ASN A 1 187 ? 27.709 -10.407 -19.287 1.00 57.16 187 ASN A C 1
ATOM 1354 O O . ASN A 1 187 ? 26.609 -9.894 -19.030 1.00 57.16 187 ASN A O 1
ATOM 1358 N N . VAL A 1 188 ? 28.799 -9.676 -19.529 1.00 64.12 188 VAL A N 1
ATOM 1359 C CA . VAL A 1 188 ? 28.810 -8.205 -19.463 1.00 64.12 188 VAL A CA 1
ATOM 1360 C C . VAL A 1 188 ? 29.235 -7.601 -20.796 1.00 64.12 188 VAL A C 1
ATOM 1362 O O . VAL A 1 188 ? 30.348 -7.813 -21.260 1.00 64.12 188 VAL A O 1
ATOM 1365 N N . ILE A 1 189 ? 28.367 -6.773 -21.385 1.00 57.41 189 ILE A N 1
ATOM 1366 C CA . ILE A 1 189 ? 28.677 -6.000 -22.596 1.00 57.41 189 ILE A CA 1
ATOM 1367 C C . ILE A 1 189 ? 28.932 -4.550 -22.185 1.00 57.41 189 ILE A C 1
ATOM 1369 O O . ILE A 1 189 ? 28.001 -3.832 -21.816 1.00 57.41 189 ILE A O 1
ATOM 1373 N N . ALA A 1 190 ? 30.195 -4.128 -22.238 1.00 59.75 190 ALA A N 1
ATOM 1374 C CA . ALA A 1 190 ? 30.623 -2.766 -21.931 1.00 59.75 190 ALA A CA 1
ATOM 1375 C C . ALA A 1 190 ? 30.741 -1.925 -23.213 1.00 59.75 190 ALA A C 1
ATOM 1377 O O . ALA A 1 190 ? 31.454 -2.293 -24.143 1.00 59.75 190 ALA A O 1
ATOM 1378 N N . ILE A 1 191 ? 30.042 -0.789 -23.260 1.00 45.94 191 ILE A N 1
ATOM 1379 C CA . ILE A 1 191 ? 30.025 0.131 -24.404 1.00 45.94 191 ILE A CA 1
ATOM 1380 C C . ILE A 1 191 ? 30.449 1.524 -23.932 1.00 45.94 191 ILE A C 1
ATOM 1382 O O . ILE A 1 191 ? 29.836 2.104 -23.034 1.00 45.94 191 ILE A O 1
ATOM 1386 N N . GLY A 1 192 ? 31.491 2.081 -24.555 1.00 50.88 192 GLY A N 1
ATOM 1387 C CA . GLY A 1 192 ? 32.185 3.262 -24.026 1.00 50.88 192 GLY A CA 1
ATOM 1388 C C . GLY A 1 192 ? 32.983 2.921 -22.761 1.00 50.88 192 GLY A C 1
ATOM 1389 O O . GLY A 1 192 ? 32.926 1.789 -22.298 1.00 50.88 192 GLY A O 1
ATOM 1390 N N . GLY A 1 193 ? 33.750 3.875 -22.219 1.00 51.19 193 GLY A N 1
ATOM 1391 C CA . GLY A 1 193 ? 34.742 3.675 -21.141 1.00 51.19 193 GLY A CA 1
ATOM 1392 C C . GLY A 1 193 ? 34.192 3.256 -19.768 1.00 51.19 193 GLY A C 1
ATOM 1393 O O . GLY A 1 193 ? 34.412 3.942 -18.777 1.00 51.19 193 GLY A O 1
ATOM 1394 N N . ALA A 1 194 ? 33.436 2.167 -19.710 1.00 60.50 194 ALA A N 1
ATOM 1395 C CA . ALA A 1 194 ? 33.008 1.490 -18.500 1.00 60.50 194 ALA A CA 1
ATOM 1396 C C . ALA A 1 194 ? 34.167 0.681 -17.895 1.00 60.50 194 ALA A C 1
ATOM 1398 O O . ALA A 1 194 ? 35.054 0.211 -18.609 1.00 60.50 194 ALA A O 1
ATOM 1399 N N . ASN A 1 195 ? 34.144 0.506 -16.575 1.00 57.09 195 ASN A N 1
ATOM 1400 C CA . ASN A 1 195 ? 35.169 -0.225 -15.833 1.00 57.09 195 ASN A CA 1
ATOM 1401 C C . ASN A 1 195 ? 34.591 -1.542 -15.290 1.00 57.09 195 ASN A C 1
ATOM 1403 O O . ASN A 1 195 ? 33.658 -1.530 -14.488 1.00 57.09 195 ASN A O 1
ATOM 1407 N N . VAL A 1 196 ? 35.112 -2.689 -15.727 1.00 64.12 196 VAL A N 1
ATOM 1408 C CA . VAL A 1 196 ? 34.561 -4.009 -15.373 1.00 64.12 196 VAL A CA 1
ATOM 1409 C C . VAL A 1 196 ? 35.550 -4.783 -14.510 1.00 64.12 196 VAL A C 1
ATOM 1411 O O . VAL A 1 196 ? 36.704 -4.961 -14.889 1.00 64.12 196 VAL A O 1
ATOM 1414 N N . ILE A 1 197 ? 35.084 -5.274 -13.359 1.00 62.31 197 ILE A N 1
ATOM 1415 C CA . ILE A 1 197 ? 35.874 -6.091 -12.430 1.00 62.31 197 ILE A CA 1
ATOM 1416 C C . ILE A 1 197 ? 35.235 -7.482 -12.344 1.00 62.31 197 ILE A C 1
ATOM 1418 O O . ILE A 1 197 ? 34.120 -7.627 -11.840 1.00 62.31 197 ILE A O 1
ATOM 1422 N N . ALA A 1 198 ? 35.933 -8.508 -12.837 1.00 61.34 198 ALA A N 1
ATOM 1423 C CA . ALA A 1 198 ? 35.457 -9.892 -12.850 1.00 61.34 198 ALA A CA 1
ATOM 1424 C C . ALA A 1 198 ? 36.034 -10.691 -11.673 1.00 61.34 198 ALA A C 1
ATOM 1426 O O . ALA A 1 198 ? 37.249 -10.777 -11.509 1.00 61.34 198 ALA A O 1
ATOM 1427 N N . MET A 1 199 ? 35.170 -11.318 -10.874 1.00 55.94 199 MET A N 1
ATOM 1428 C CA . MET A 1 199 ? 35.574 -12.123 -9.709 1.00 55.94 199 MET A CA 1
ATOM 1429 C C . MET A 1 199 ? 35.578 -13.638 -10.000 1.00 55.94 199 MET A C 1
ATOM 1431 O O . MET A 1 199 ? 35.236 -14.450 -9.145 1.00 55.94 199 MET A O 1
ATOM 1435 N N . GLY A 1 200 ? 36.006 -14.014 -11.212 1.00 57.84 200 GLY A N 1
ATOM 1436 C CA . GLY A 1 200 ? 36.138 -15.396 -11.699 1.00 57.84 200 GLY A CA 1
ATOM 1437 C C . GLY A 1 200 ? 35.146 -15.736 -12.815 1.00 57.84 200 GLY A C 1
ATOM 1438 O O . GLY A 1 200 ? 34.052 -15.191 -12.825 1.00 57.84 200 GLY A O 1
ATOM 1439 N N . GLY A 1 201 ? 35.538 -16.613 -13.752 1.00 51.03 201 GLY A N 1
ATOM 1440 C CA . GLY A 1 201 ? 34.688 -17.305 -14.744 1.00 51.03 201 GLY A CA 1
ATOM 1441 C C . GLY A 1 201 ? 33.609 -16.502 -15.492 1.00 51.03 201 GLY A C 1
ATOM 1442 O O . GLY A 1 201 ? 32.591 -17.085 -15.855 1.00 51.03 201 GLY A O 1
ATOM 1443 N N . ALA A 1 202 ? 33.763 -15.189 -15.653 1.00 49.41 202 ALA A N 1
ATOM 1444 C CA . ALA A 1 202 ? 32.852 -14.347 -16.427 1.00 49.41 202 ALA A CA 1
ATOM 1445 C C . ALA A 1 202 ? 33.299 -14.318 -17.898 1.00 49.41 202 ALA A C 1
ATOM 1447 O O . ALA A 1 202 ? 34.506 -14.337 -18.151 1.00 49.41 202 ALA A O 1
ATOM 1448 N N . ASN A 1 203 ? 32.337 -14.277 -18.826 1.00 49.53 203 ASN A N 1
ATOM 1449 C CA . ASN A 1 203 ? 32.574 -14.176 -20.272 1.00 49.53 203 ASN A CA 1
ATOM 1450 C C . ASN A 1 203 ? 32.116 -12.821 -20.822 1.00 49.53 203 ASN A C 1
ATOM 1452 O O . ASN A 1 203 ? 31.113 -12.266 -20.312 1.00 49.53 203 ASN A O 1
#

pLDDT: mean 75.72, std 22.22, range [37.44, 98.81]